Protein AF-A0A1W6L6B1-F1 (afdb_monomer_lite)

Foldseek 3Di:
DDPVVVVVVVVVVVVVVPDDDDDDDDDDDDDDDDDDDDDDDPDDDPDPPPDPPDVVVLVVLVVCCVVPNLAVSLVVVVVVVVSLVVLLQCLLVVPLSSVLSLLRNLPDPPPVSVVSSLLSLLSNCLPPVVSNLVNDDLVCLLSNLADHPPDDLVRRLVSLVVSLVVLVVDPVLCVDSSSVSSNVSSVVRNVVSVVVVPDDPPPPPDD

Organism: NCBI:txid946333

pLDDT: mean 80.83, std 20.91, range [35.62, 98.56]

Radius of gyration: 24.16 Å; chains: 1; bounding box: 69×53×71 Å

Structure (mmCIF, N/CA/C/O backbone):
data_AF-A0A1W6L6B1-F1
#
_entry.id   AF-A0A1W6L6B1-F1
#
loop_
_atom_site.group_PDB
_atom_site.id
_atom_site.type_symbol
_atom_site.label_atom_id
_atom_site.label_alt_id
_atom_site.label_comp_id
_atom_site.label_asym_id
_atom_site.label_entity_id
_atom_site.label_seq_id
_atom_site.pdbx_PDB_ins_code
_atom_site.Cartn_x
_atom_site.Cartn_y
_atom_site.Cartn_z
_atom_site.occupancy
_atom_site.B_iso_or_equiv
_atom_site.auth_seq_id
_atom_site.auth_comp_id
_atom_site.auth_asym_id
_atom_site.auth_atom_id
_atom_site.pdbx_PDB_model_num
ATOM 1 N N . MET A 1 1 ? 31.787 22.925 -2.638 1.00 52.03 1 MET A N 1
ATOM 2 C CA . MET A 1 1 ? 32.033 21.745 -1.779 1.00 52.03 1 MET A CA 1
ATOM 3 C C . MET A 1 1 ? 32.780 20.705 -2.592 1.00 52.03 1 MET A C 1
ATOM 5 O O . MET A 1 1 ? 32.289 20.298 -3.636 1.00 52.03 1 MET A O 1
ATOM 9 N N . THR A 1 2 ? 33.999 20.359 -2.189 1.00 65.00 2 THR A N 1
ATOM 10 C CA . THR A 1 2 ? 34.879 19.440 -2.926 1.00 65.00 2 THR A CA 1
ATOM 11 C C . THR A 1 2 ? 34.644 17.996 -2.470 1.00 65.00 2 THR A C 1
ATOM 13 O O . THR A 1 2 ? 34.281 17.765 -1.319 1.00 65.00 2 THR A O 1
ATOM 16 N N . ARG A 1 3 ? 34.856 17.008 -3.359 1.00 65.25 3 ARG A N 1
ATOM 17 C CA . ARG A 1 3 ? 34.664 15.565 -3.069 1.00 65.25 3 ARG A CA 1
ATOM 18 C C . ARG A 1 3 ? 35.351 15.103 -1.774 1.00 65.25 3 ARG A C 1
ATOM 20 O O . ARG A 1 3 ? 34.797 14.274 -1.064 1.00 65.25 3 ARG A O 1
ATOM 27 N N . LYS A 1 4 ? 36.493 15.703 -1.423 1.00 69.38 4 LYS A N 1
ATOM 28 C CA . LYS A 1 4 ? 37.232 15.406 -0.185 1.00 69.38 4 LYS A CA 1
ATOM 29 C C . LYS A 1 4 ? 36.457 15.741 1.096 1.00 69.38 4 LYS A C 1
ATOM 31 O O . LYS A 1 4 ? 36.623 15.056 2.096 1.00 69.38 4 LYS A O 1
ATOM 36 N N . SER A 1 5 ? 35.579 16.745 1.075 1.00 64.31 5 SER A N 1
ATOM 37 C CA . SER A 1 5 ? 34.775 17.116 2.249 1.00 64.31 5 SER A CA 1
ATOM 38 C C . SER A 1 5 ? 33.639 16.129 2.532 1.00 64.31 5 SER A C 1
ATOM 40 O O . SER A 1 5 ? 33.182 16.043 3.665 1.00 64.31 5 SER A O 1
ATOM 42 N N . VAL A 1 6 ? 33.188 15.375 1.523 1.00 71.25 6 VAL A N 1
ATOM 43 C CA . VAL A 1 6 ? 32.116 14.377 1.683 1.00 71.25 6 VAL A CA 1
ATOM 44 C C . VAL A 1 6 ? 32.660 13.072 2.271 1.00 71.25 6 VAL A C 1
ATOM 46 O O . VAL A 1 6 ? 31.977 12.433 3.066 1.00 71.25 6 VAL A O 1
ATOM 49 N N . GLU A 1 7 ? 33.899 12.697 1.942 1.00 74.19 7 GLU A N 1
ATOM 50 C CA . GLU A 1 7 ? 34.539 11.503 2.515 1.00 74.19 7 GLU A CA 1
ATOM 51 C C . GLU A 1 7 ? 34.922 11.703 3.988 1.00 74.19 7 GLU A C 1
ATOM 53 O O . GLU A 1 7 ? 34.643 10.822 4.797 1.00 74.19 7 GLU A O 1
ATOM 58 N N . ALA A 1 8 ? 35.407 12.891 4.371 1.00 69.88 8 ALA A N 1
ATOM 59 C CA . ALA A 1 8 ? 35.705 13.205 5.773 1.00 69.88 8 ALA A CA 1
ATOM 60 C C . ALA A 1 8 ? 34.455 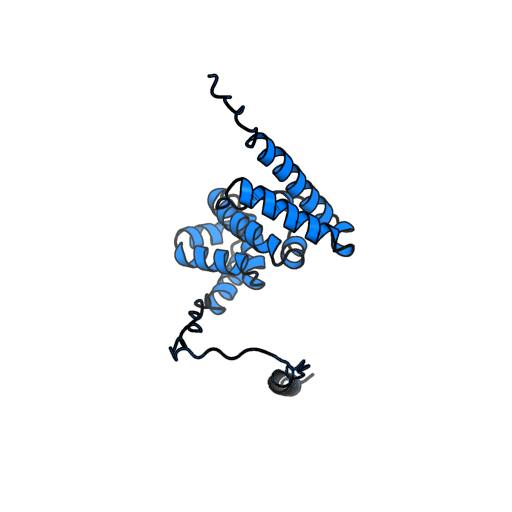13.145 6.678 1.00 69.88 8 ALA A C 1
ATOM 62 O O . ALA A 1 8 ? 34.491 12.566 7.760 1.00 69.88 8 ALA A O 1
ATOM 63 N N . LEU A 1 9 ? 33.309 13.651 6.202 1.00 63.50 9 LEU A N 1
ATOM 64 C CA . LEU A 1 9 ? 32.032 13.581 6.929 1.00 63.50 9 LEU A CA 1
ATOM 65 C C . LEU A 1 9 ? 31.485 12.148 7.057 1.00 63.50 9 LEU A C 1
ATOM 67 O O . LEU A 1 9 ? 30.776 11.835 8.014 1.00 63.50 9 LEU A O 1
ATOM 71 N N . ARG A 1 10 ? 31.819 11.262 6.111 1.00 67.06 10 ARG A N 1
ATOM 72 C CA . ARG A 1 10 ? 31.402 9.853 6.135 1.00 67.06 10 ARG A CA 1
ATOM 73 C C . ARG A 1 10 ? 32.228 9.013 7.114 1.00 67.06 10 ARG A C 1
ATOM 75 O O . ARG A 1 10 ? 31.713 8.020 7.627 1.00 67.06 10 ARG A O 1
ATOM 82 N N . GLU A 1 11 ? 33.471 9.405 7.381 1.00 66.88 11 GLU A N 1
ATOM 83 C CA . GLU A 1 11 ? 34.344 8.760 8.370 1.00 66.88 11 GLU A CA 1
ATOM 84 C C . GLU A 1 11 ? 33.965 9.174 9.808 1.00 66.88 11 GLU A C 1
ATOM 86 O O . GLU A 1 11 ? 33.858 8.318 10.687 1.00 66.88 11 GLU A O 1
ATOM 91 N N . GLU A 1 12 ? 33.633 10.454 10.025 1.00 61.09 12 GLU A N 1
ATOM 92 C CA . GLU A 1 12 ? 33.204 11.001 11.326 1.00 61.09 12 GLU A CA 1
ATOM 93 C C . GLU A 1 12 ? 31.920 10.318 11.853 1.00 61.09 12 GLU A C 1
ATOM 95 O O . GLU A 1 12 ? 31.829 9.923 13.018 1.00 61.09 12 GLU A O 1
ATOM 100 N N . LEU A 1 13 ? 30.942 10.076 10.969 1.00 58.41 13 LEU A N 1
ATOM 101 C CA . LEU A 1 13 ? 29.687 9.390 11.311 1.00 58.41 13 LEU A CA 1
ATOM 102 C C . LEU A 1 13 ? 29.882 7.907 11.666 1.00 58.41 13 LEU A C 1
ATOM 104 O O . LEU A 1 13 ? 29.049 7.324 12.362 1.00 58.41 13 LEU A O 1
ATOM 108 N N . ARG A 1 14 ? 30.985 7.283 11.233 1.00 56.12 14 ARG A N 1
ATOM 109 C CA . ARG A 1 14 ? 31.272 5.868 11.510 1.00 56.12 14 ARG A CA 1
ATOM 110 C C . ARG A 1 14 ? 31.842 5.655 12.922 1.00 56.12 14 ARG A C 1
ATOM 112 O O . ARG A 1 14 ? 31.712 4.559 13.463 1.00 56.12 14 ARG A O 1
ATOM 119 N N . HIS A 1 15 ? 32.401 6.697 13.546 1.00 50.28 15 HIS A N 1
ATOM 120 C CA . HIS A 1 15 ? 32.929 6.640 14.914 1.00 50.28 15 HIS A CA 1
ATOM 121 C C . HIS A 1 15 ? 31.919 7.045 16.001 1.00 50.28 15 HIS A C 1
ATOM 123 O O . HIS A 1 15 ? 32.026 6.554 17.125 1.00 50.28 15 HIS A O 1
ATOM 129 N N . GLN A 1 16 ? 30.893 7.845 15.688 1.00 54.12 16 GLN A N 1
ATOM 130 C CA . GLN A 1 16 ? 29.882 8.256 16.680 1.00 54.12 16 GLN A CA 1
ATOM 131 C C . GLN A 1 16 ? 28.845 7.166 17.020 1.00 54.12 16 GLN A C 1
ATOM 133 O O . GLN A 1 16 ? 28.200 7.235 18.062 1.00 54.12 16 GLN A O 1
ATOM 138 N N . GLY A 1 17 ? 28.724 6.108 16.212 1.00 41.94 17 GLY A N 1
ATOM 139 C CA . GLY A 1 17 ? 27.767 5.014 16.443 1.00 41.94 17 GLY A CA 1
ATOM 140 C C . GLY A 1 17 ? 28.134 4.005 17.545 1.00 41.94 17 GLY A C 1
ATOM 141 O O . GLY A 1 17 ? 27.419 3.021 17.705 1.00 41.94 17 GLY A O 1
ATOM 142 N N . LYS A 1 18 ? 29.242 4.190 18.282 1.00 48.53 18 LYS A N 1
ATOM 143 C CA . LYS A 1 18 ? 29.752 3.198 19.257 1.00 48.53 18 LYS A CA 1
ATOM 144 C C . LYS A 1 18 ? 29.694 3.605 20.733 1.00 48.53 18 LYS A C 1
ATOM 146 O O . LYS A 1 18 ? 30.146 2.833 21.573 1.00 48.53 18 LYS A O 1
ATOM 151 N N . ALA A 1 19 ? 29.124 4.758 21.078 1.00 48.38 19 ALA A N 1
ATOM 152 C CA . ALA A 1 19 ? 29.104 5.241 22.461 1.00 48.38 19 ALA A CA 1
ATOM 153 C C . ALA A 1 19 ? 27.707 5.695 22.910 1.00 48.38 19 ALA A C 1
ATOM 155 O O . ALA A 1 19 ? 27.482 6.872 23.157 1.00 48.38 19 ALA A O 1
ATOM 156 N N . ALA A 1 20 ? 26.762 4.764 23.038 1.00 46.44 20 ALA A N 1
ATOM 157 C CA . ALA A 1 20 ? 25.564 4.977 23.849 1.00 46.44 20 ALA A CA 1
ATOM 158 C C . ALA A 1 20 ? 24.933 3.627 24.196 1.00 46.44 20 ALA A C 1
ATOM 160 O O . ALA A 1 20 ? 24.329 3.007 23.329 1.00 46.44 20 ALA A O 1
ATOM 161 N N . CYS A 1 21 ? 25.146 3.169 25.435 1.00 40.38 21 CYS A N 1
ATOM 162 C CA . CYS A 1 21 ? 24.198 2.421 26.277 1.00 40.38 21 CYS A CA 1
ATOM 163 C C . CYS A 1 21 ? 24.958 1.738 27.423 1.00 40.38 21 CYS A C 1
ATOM 165 O O . CYS A 1 21 ? 25.266 0.552 27.369 1.00 40.38 21 CYS A O 1
ATOM 167 N N . SER A 1 22 ? 25.240 2.488 28.486 1.00 46.88 22 SER A N 1
ATOM 168 C CA . SER A 1 22 ? 25.523 1.905 29.800 1.00 46.88 22 SER A CA 1
ATOM 169 C C . SER A 1 22 ? 25.272 2.947 30.886 1.00 46.88 22 SER A C 1
ATOM 171 O O . SER A 1 22 ? 26.170 3.703 31.236 1.00 46.88 22 SER A O 1
ATOM 173 N N . HIS A 1 23 ? 24.049 2.997 31.409 1.00 40.41 23 HIS A N 1
ATOM 174 C CA . HIS A 1 23 ? 23.795 3.449 32.776 1.00 40.41 23 HIS A CA 1
ATOM 175 C C . HIS A 1 23 ? 22.728 2.534 33.369 1.00 40.41 23 HIS A C 1
ATOM 177 O O . HIS A 1 23 ? 21.561 2.578 32.987 1.00 40.41 23 HIS A O 1
ATOM 183 N N . GLY A 1 24 ? 23.187 1.652 34.254 1.00 37.62 24 GLY A N 1
ATOM 184 C CA . GLY A 1 24 ? 22.337 0.868 35.131 1.00 37.62 24 GLY A CA 1
ATOM 185 C C . GLY A 1 24 ? 21.866 1.703 36.317 1.00 37.62 24 GL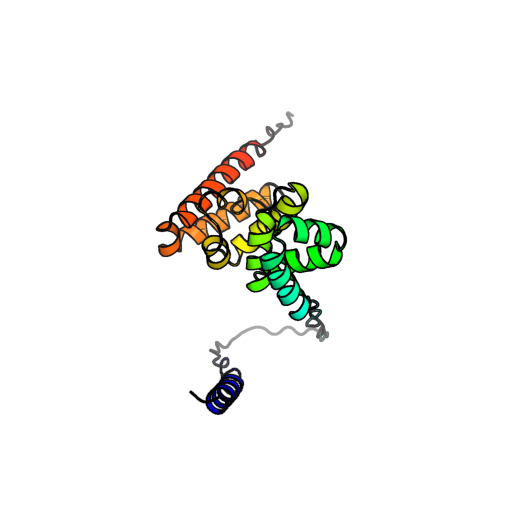Y A C 1
ATOM 186 O O . GLY A 1 24 ? 22.579 2.583 36.795 1.00 37.62 24 GLY A O 1
ATOM 187 N N . ALA A 1 25 ? 20.682 1.369 36.815 1.00 37.72 25 ALA A N 1
ATOM 188 C CA . ALA A 1 25 ? 20.299 1.629 38.191 1.00 37.72 25 ALA A CA 1
ATOM 189 C C . ALA A 1 25 ? 20.028 0.272 38.844 1.00 37.72 25 ALA A C 1
ATOM 191 O O . ALA A 1 25 ? 19.135 -0.468 38.433 1.00 37.72 25 ALA A O 1
ATOM 192 N N . ALA A 1 26 ? 20.880 -0.053 39.810 1.00 44.72 26 ALA A N 1
ATOM 193 C CA . ALA A 1 26 ? 20.775 -1.202 40.687 1.00 44.72 26 ALA A CA 1
ATOM 194 C C . ALA A 1 26 ? 19.712 -0.941 41.764 1.00 44.72 26 ALA A C 1
ATOM 196 O O . ALA A 1 26 ? 19.684 0.139 42.352 1.00 44.72 26 ALA A O 1
ATOM 197 N N . ILE A 1 27 ? 18.888 -1.947 42.052 1.00 49.44 27 ILE A N 1
ATOM 198 C CA . ILE A 1 27 ? 18.179 -2.071 43.328 1.00 49.44 27 ILE A CA 1
ATOM 199 C C . ILE A 1 27 ? 18.461 -3.484 43.833 1.00 49.44 27 ILE A C 1
ATOM 201 O O . ILE A 1 27 ? 18.130 -4.465 43.168 1.00 49.44 27 ILE A O 1
ATOM 205 N N . SER A 1 28 ? 19.131 -3.550 44.976 1.00 47.62 28 SER A N 1
ATOM 206 C CA . SER A 1 28 ? 19.558 -4.760 45.675 1.00 47.62 28 SER A CA 1
ATOM 207 C C . SER A 1 28 ? 18.491 -5.207 46.688 1.00 47.62 28 SER A C 1
ATOM 209 O O . SER A 1 28 ? 18.068 -4.367 47.477 1.00 47.62 28 SER A O 1
ATOM 211 N N . ASP A 1 29 ? 18.105 -6.496 46.620 1.00 40.19 29 ASP A N 1
ATOM 212 C CA . ASP A 1 29 ? 17.981 -7.557 47.663 1.00 40.19 29 ASP A CA 1
ATOM 213 C C . ASP A 1 29 ? 17.307 -7.264 49.037 1.00 40.19 29 ASP A C 1
ATOM 215 O O . ASP A 1 29 ? 17.232 -6.101 49.422 1.00 40.19 29 ASP A O 1
ATOM 219 N N . PRO A 1 30 ? 16.871 -8.261 49.869 1.00 61.56 30 PRO A N 1
ATOM 220 C CA . PRO A 1 30 ? 17.204 -9.704 49.880 1.00 61.56 30 PRO A CA 1
ATOM 221 C C . PRO A 1 30 ? 16.047 -10.680 50.261 1.00 61.56 30 PRO A C 1
ATOM 223 O O . PRO A 1 30 ? 14.957 -10.264 50.634 1.00 61.56 30 PRO A O 1
ATOM 226 N N . PHE A 1 31 ? 16.330 -11.993 50.201 1.00 43.44 31 PHE A N 1
ATOM 227 C CA . PHE A 1 31 ? 15.935 -13.093 51.121 1.00 43.44 31 PHE A CA 1
ATOM 228 C C . PHE A 1 31 ? 15.523 -14.393 50.401 1.00 43.44 31 PHE A C 1
ATOM 230 O O . PHE A 1 31 ? 14.436 -14.494 49.842 1.00 43.44 31 PHE A O 1
ATOM 237 N N . GLY A 1 32 ? 16.361 -15.432 50.545 1.00 35.62 32 GLY A N 1
ATOM 238 C CA . GLY A 1 32 ? 15.945 -16.840 50.455 1.00 35.62 32 GLY A CA 1
ATOM 239 C C . GLY A 1 32 ? 16.844 -17.742 49.597 1.00 35.62 32 GLY A C 1
ATOM 240 O O . GLY A 1 32 ? 16.794 -17.633 48.375 1.00 35.62 32 GLY A O 1
ATOM 241 N N . PRO A 1 33 ? 17.627 -18.667 50.192 1.00 54.84 33 PRO A N 1
ATOM 242 C CA . PRO A 1 33 ? 18.465 -19.604 49.454 1.00 54.84 33 PRO A CA 1
ATOM 243 C C . PRO A 1 33 ? 17.764 -20.958 49.305 1.00 54.84 33 PRO A C 1
ATOM 245 O O . PRO A 1 33 ? 17.462 -21.597 50.307 1.00 54.84 33 PRO A O 1
ATOM 248 N N . LEU A 1 34 ? 17.593 -21.456 48.080 1.00 44.78 34 LEU A N 1
ATOM 249 C CA . LEU A 1 34 ? 17.549 -22.899 47.840 1.00 44.78 34 LEU A CA 1
ATOM 250 C C . LEU A 1 34 ? 18.300 -23.243 46.552 1.00 44.78 34 LEU A C 1
ATOM 252 O O . LEU A 1 34 ? 17.954 -22.829 45.450 1.00 44.78 34 LEU A O 1
ATOM 256 N N . ALA A 1 35 ? 19.376 -23.987 46.784 1.00 47.69 35 ALA A N 1
ATOM 257 C CA . ALA A 1 35 ? 20.188 -24.755 45.863 1.00 47.69 35 ALA A CA 1
ATOM 258 C C . ALA A 1 35 ? 19.417 -25.385 44.693 1.00 47.69 35 ALA A C 1
ATOM 260 O O . ALA A 1 35 ? 18.352 -25.967 44.885 1.00 47.69 35 ALA A O 1
ATOM 261 N N . GLY A 1 36 ? 20.043 -25.404 43.514 1.00 41.44 36 GLY A N 1
ATOM 262 C CA . GLY A 1 36 ? 19.646 -26.344 42.472 1.00 41.44 36 GLY A CA 1
ATOM 263 C C . GLY A 1 36 ? 20.077 -25.969 41.061 1.00 41.44 36 GLY A C 1
ATOM 264 O O . GLY A 1 36 ? 19.325 -25.332 40.342 1.00 41.44 36 GLY A O 1
ATOM 265 N N . SER A 1 37 ? 21.236 -26.493 40.659 1.00 44.16 37 SER A N 1
ATOM 266 C CA . SER A 1 37 ? 21.524 -26.960 39.293 1.00 44.16 37 SER A CA 1
ATOM 267 C C . SER A 1 37 ? 21.805 -25.944 38.172 1.00 44.16 37 SER A C 1
ATOM 269 O O . SER A 1 37 ? 20.927 -25.349 37.557 1.00 44.16 37 SER A O 1
ATOM 271 N N . LEU A 1 38 ? 23.096 -25.905 37.827 1.00 48.59 38 LEU A N 1
ATOM 272 C CA . LEU A 1 38 ? 23.658 -25.678 36.493 1.00 48.59 38 LEU A CA 1
ATOM 273 C C . LEU A 1 38 ? 22.836 -26.342 35.371 1.00 48.59 38 LEU A C 1
ATOM 275 O O . LEU A 1 38 ? 22.655 -27.557 35.398 1.00 48.59 38 LEU A O 1
ATOM 279 N N . ALA A 1 39 ? 22.491 -25.585 34.326 1.00 46.66 39 ALA A N 1
ATOM 280 C CA . ALA A 1 39 ? 22.452 -26.092 32.952 1.00 46.66 39 ALA A CA 1
ATOM 281 C C . ALA A 1 39 ? 22.504 -24.941 31.934 1.00 46.66 39 ALA A C 1
ATOM 283 O O . ALA A 1 39 ? 21.700 -24.013 31.959 1.00 46.66 39 ALA A O 1
ATOM 284 N N . LEU A 1 40 ? 23.485 -25.041 31.038 1.00 49.09 40 LEU A N 1
ATOM 285 C CA . LEU A 1 40 ? 23.660 -24.265 29.817 1.00 49.09 40 LEU A CA 1
ATOM 286 C C . LEU A 1 40 ? 22.360 -24.140 29.009 1.00 49.09 40 LEU A C 1
ATOM 288 O O . LEU A 1 40 ? 21.730 -25.148 28.717 1.00 49.09 40 LEU A O 1
ATOM 292 N N . CYS A 1 41 ? 22.089 -22.936 28.502 1.00 40.38 41 CYS A N 1
ATOM 293 C CA . CYS A 1 41 ? 21.442 -22.719 27.203 1.00 40.38 41 CYS A CA 1
ATOM 294 C C . CYS A 1 41 ? 21.915 -21.377 26.622 1.00 40.38 41 CYS A C 1
ATOM 296 O O . CYS A 1 41 ? 21.162 -20.423 26.448 1.00 40.38 41 CYS A O 1
ATOM 298 N N . ALA A 1 42 ? 23.216 -21.303 26.342 1.00 50.06 42 ALA A N 1
ATOM 299 C CA . ALA A 1 42 ? 23.781 -20.318 25.432 1.00 50.06 42 ALA A CA 1
ATOM 300 C C . ALA A 1 42 ? 23.639 -20.855 24.001 1.00 50.06 42 ALA A C 1
ATOM 302 O O . ALA A 1 42 ? 24.517 -21.571 23.538 1.00 50.06 42 ALA A O 1
ATOM 303 N N . ALA A 1 43 ? 22.526 -20.562 23.325 1.00 51.00 43 ALA A N 1
ATOM 304 C CA . ALA A 1 43 ? 22.395 -20.700 21.870 1.00 51.00 43 ALA A CA 1
ATOM 305 C C . ALA A 1 43 ? 21.042 -20.147 21.403 1.00 51.00 43 ALA A C 1
ATOM 307 O O . ALA A 1 43 ? 20.111 -20.920 21.220 1.00 51.00 43 ALA A O 1
ATOM 308 N N . LEU A 1 44 ? 20.908 -18.829 21.205 1.00 48.38 44 LEU A N 1
ATOM 309 C CA . LEU A 1 44 ? 19.842 -18.296 20.340 1.00 48.38 44 LEU A CA 1
ATOM 310 C C . LEU A 1 44 ? 20.107 -16.848 19.880 1.00 48.38 44 LEU A C 1
ATOM 312 O O . LEU A 1 44 ? 19.314 -15.951 20.122 1.00 48.38 44 LEU A O 1
ATOM 316 N N . TRP A 1 45 ? 21.238 -16.612 19.210 1.00 41.84 45 TRP A N 1
ATOM 317 C CA . TRP A 1 45 ? 21.454 -15.397 18.401 1.00 41.84 45 TRP A CA 1
ATOM 318 C C . TRP A 1 45 ? 22.106 -15.732 17.051 1.00 41.84 45 TRP A C 1
ATOM 320 O O . TRP A 1 45 ? 22.950 -15.001 16.548 1.00 41.84 45 TRP A O 1
ATOM 330 N N . MET A 1 46 ? 21.706 -16.849 16.437 1.00 45.00 46 MET A N 1
ATOM 331 C CA . MET A 1 46 ? 21.851 -17.013 14.988 1.00 45.00 46 MET A CA 1
ATOM 332 C C . MET A 1 46 ? 20.551 -16.551 14.336 1.00 45.00 46 MET A C 1
ATOM 334 O O . MET A 1 46 ? 19.727 -17.367 13.929 1.00 45.00 46 MET A O 1
ATOM 338 N N . LEU A 1 47 ? 20.340 -15.232 14.283 1.00 45.47 47 LEU A N 1
ATOM 339 C CA . LEU A 1 47 ? 19.412 -14.709 13.288 1.00 45.47 47 LEU A CA 1
ATOM 340 C C . LEU A 1 47 ? 20.067 -14.937 11.919 1.00 45.47 47 LEU A C 1
ATOM 342 O O . LEU A 1 47 ? 21.211 -14.512 11.730 1.00 45.47 47 LEU A O 1
ATOM 346 N N . PRO A 1 48 ? 19.393 -15.605 10.970 1.00 43.69 48 PRO A N 1
ATOM 347 C CA . PRO A 1 48 ? 19.870 -15.622 9.603 1.00 43.69 48 PRO A CA 1
ATOM 348 C C . PRO A 1 48 ? 19.912 -14.171 9.131 1.00 43.69 48 PRO A C 1
ATOM 350 O O . PRO A 1 48 ? 18.929 -13.442 9.264 1.00 43.69 48 PRO A O 1
ATOM 353 N N . ALA A 1 49 ? 21.060 -13.753 8.600 1.00 47.22 49 ALA A N 1
ATOM 354 C CA . ALA A 1 49 ? 21.129 -12.587 7.740 1.00 47.22 49 ALA A CA 1
ATOM 355 C C . ALA A 1 49 ? 20.106 -12.817 6.624 1.00 47.22 49 ALA A C 1
ATOM 357 O O . ALA A 1 49 ? 20.327 -13.618 5.715 1.00 47.22 49 ALA A O 1
ATOM 358 N N . THR A 1 50 ? 18.942 -12.188 6.756 1.00 50.91 50 THR A N 1
ATOM 359 C CA . THR A 1 50 ? 17.937 -12.115 5.706 1.00 50.91 50 THR A CA 1
ATOM 360 C C . THR A 1 50 ? 18.648 -11.582 4.480 1.00 50.91 50 THR A C 1
ATOM 362 O O . THR A 1 50 ? 19.227 -10.495 4.527 1.00 50.91 50 THR A O 1
ATOM 365 N N . GLY A 1 51 ? 18.690 -12.407 3.432 1.00 48.22 51 GLY A N 1
ATOM 366 C CA . GLY A 1 51 ? 19.377 -12.094 2.193 1.00 48.22 51 GLY A CA 1
ATOM 367 C C . GLY A 1 51 ? 18.940 -10.718 1.728 1.00 48.22 51 GLY A C 1
ATOM 368 O O . GLY A 1 51 ? 17.771 -10.516 1.407 1.00 48.22 51 GLY A O 1
ATOM 369 N N . ALA A 1 52 ? 19.878 -9.773 1.743 1.00 47.41 52 ALA A N 1
ATOM 370 C CA . ALA A 1 52 ? 19.698 -8.501 1.085 1.00 47.41 52 ALA A CA 1
ATOM 371 C C . ALA A 1 52 ? 19.369 -8.831 -0.371 1.00 47.41 52 ALA A C 1
ATOM 373 O O . ALA A 1 52 ? 20.243 -9.290 -1.109 1.00 47.41 52 ALA A O 1
ATOM 374 N N . ALA A 1 53 ? 18.106 -8.650 -0.768 1.00 51.53 53 ALA A N 1
ATOM 375 C CA . ALA A 1 53 ? 17.787 -8.441 -2.169 1.00 51.53 53 ALA A CA 1
ATOM 376 C C . ALA A 1 53 ? 18.767 -7.362 -2.626 1.00 51.53 53 ALA A C 1
ATOM 378 O O . ALA A 1 53 ? 18.833 -6.293 -2.011 1.00 51.53 53 ALA A O 1
ATOM 379 N N . SER A 1 54 ? 19.671 -7.723 -3.534 1.00 58.12 54 SER A N 1
ATOM 380 C CA . SER A 1 54 ? 20.885 -6.944 -3.708 1.00 58.12 54 SER A CA 1
ATOM 381 C C . SER A 1 54 ? 20.473 -5.535 -4.136 1.00 58.12 54 SER A C 1
ATOM 383 O O . SER A 1 54 ? 19.642 -5.375 -5.027 1.00 58.12 54 SER A O 1
ATOM 385 N N . GLY A 1 55 ? 20.969 -4.492 -3.461 1.00 62.44 55 GLY A N 1
ATOM 386 C CA . GLY A 1 55 ? 20.535 -3.114 -3.745 1.00 62.44 55 GLY A CA 1
ATOM 387 C C . GLY A 1 55 ? 20.703 -2.726 -5.223 1.00 62.44 55 GLY A C 1
ATOM 388 O O . GLY A 1 55 ? 19.947 -1.908 -5.739 1.00 62.44 55 GLY A O 1
ATOM 389 N N . A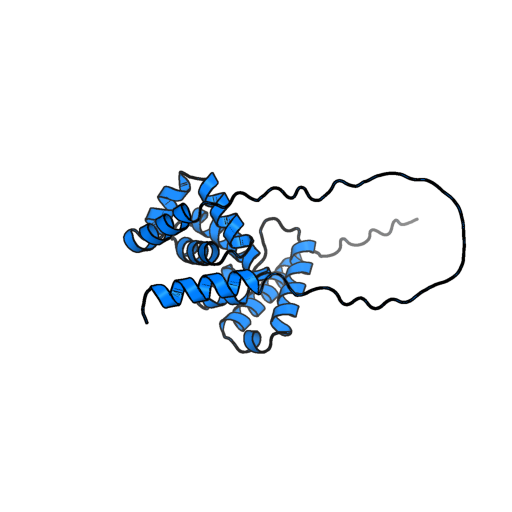LA A 1 56 ? 21.625 -3.393 -5.926 1.00 62.38 56 ALA A N 1
ATOM 390 C CA . ALA A 1 56 ? 21.822 -3.274 -7.366 1.00 62.38 56 ALA A CA 1
ATOM 391 C C . ALA A 1 56 ? 20.588 -3.694 -8.192 1.00 62.38 56 ALA A C 1
ATOM 393 O O . ALA A 1 56 ? 20.295 -3.057 -9.205 1.00 62.38 56 ALA A O 1
ATOM 394 N N . ASP A 1 57 ? 19.842 -4.709 -7.750 1.00 83.88 57 ASP A N 1
ATOM 395 C CA . ASP A 1 57 ? 18.643 -5.186 -8.445 1.00 83.88 57 ASP A CA 1
ATOM 396 C C . ASP A 1 57 ? 17.477 -4.194 -8.295 1.00 83.88 57 ASP A C 1
ATOM 398 O O . ASP A 1 57 ? 16.720 -3.964 -9.241 1.00 83.88 57 ASP A O 1
ATOM 402 N N . MET A 1 58 ? 17.357 -3.543 -7.131 1.00 89.19 58 MET A N 1
ATOM 403 C CA . MET A 1 58 ? 16.329 -2.520 -6.885 1.00 89.19 58 MET A CA 1
ATOM 404 C C . MET A 1 58 ? 16.579 -1.246 -7.699 1.00 89.19 58 MET A C 1
ATOM 406 O O . MET A 1 58 ? 15.637 -0.663 -8.240 1.00 89.19 58 MET A O 1
ATOM 410 N N . ASP A 1 59 ? 17.841 -0.835 -7.843 1.00 91.06 59 ASP A N 1
ATOM 411 C CA . ASP A 1 59 ? 18.217 0.321 -8.663 1.00 91.06 59 ASP A CA 1
ATOM 412 C C . ASP A 1 59 ? 17.959 0.081 -10.159 1.00 91.06 59 ASP A C 1
ATOM 414 O O . ASP A 1 59 ? 17.515 0.992 -10.870 1.00 91.06 59 ASP A O 1
ATOM 418 N N . ASP A 1 60 ? 18.215 -1.136 -10.655 1.00 92.88 60 ASP A N 1
ATOM 419 C CA . ASP A 1 60 ? 17.874 -1.508 -12.032 1.00 92.88 60 ASP A CA 1
ATOM 420 C C . ASP A 1 60 ? 16.356 -1.514 -12.240 1.00 92.88 60 ASP A C 1
ATOM 422 O O . ASP A 1 60 ? 15.865 -0.930 -13.209 1.00 92.88 60 ASP A O 1
ATOM 426 N N . LEU A 1 61 ? 15.595 -2.061 -11.286 1.00 93.06 61 LEU A N 1
ATOM 427 C CA . LEU A 1 61 ? 14.134 -2.051 -11.332 1.00 93.06 61 LEU A CA 1
ATOM 428 C C . LEU A 1 61 ? 13.572 -0.624 -11.342 1.00 93.06 61 LEU A C 1
ATOM 430 O O . LEU A 1 61 ? 12.719 -0.302 -12.167 1.00 93.06 61 LEU A O 1
ATOM 434 N N . ALA A 1 62 ? 14.088 0.261 -10.485 1.00 94.44 62 ALA A N 1
ATOM 435 C CA . ALA A 1 62 ? 13.704 1.672 -10.445 1.00 94.44 62 ALA A CA 1
ATOM 436 C C . ALA A 1 62 ? 14.030 2.406 -11.754 1.00 94.44 62 ALA A C 1
ATOM 438 O O . ALA A 1 62 ? 13.335 3.347 -12.154 1.00 94.44 62 ALA A O 1
ATOM 439 N N . ARG A 1 63 ? 15.110 2.010 -12.434 1.00 96.19 63 ARG A N 1
ATOM 440 C CA . ARG A 1 63 ? 15.469 2.539 -13.753 1.00 96.19 63 ARG A CA 1
ATOM 441 C C . ARG A 1 63 ? 14.478 2.073 -14.815 1.00 96.19 63 ARG A C 1
ATOM 443 O O . ARG A 1 63 ? 13.907 2.926 -15.490 1.00 96.19 63 ARG A O 1
ATOM 450 N N . ARG A 1 64 ? 14.216 0.767 -14.906 1.00 94.38 64 ARG A N 1
ATOM 451 C CA . ARG A 1 64 ? 13.255 0.193 -15.862 1.00 94.38 64 ARG A CA 1
ATOM 452 C C . ARG A 1 64 ? 11.852 0.724 -15.646 1.00 94.38 64 ARG A C 1
ATOM 454 O O . ARG A 1 64 ? 11.192 1.107 -16.594 1.00 94.38 64 ARG A O 1
ATOM 461 N N . LEU A 1 65 ? 11.419 0.858 -14.398 1.00 95.81 65 LEU A N 1
ATOM 462 C CA . LEU A 1 65 ? 10.113 1.416 -14.066 1.00 95.81 65 LEU A CA 1
ATOM 463 C C . LEU A 1 65 ? 9.927 2.836 -14.623 1.00 95.81 65 LEU A C 1
ATOM 465 O O . LEU A 1 65 ? 8.840 3.178 -15.081 1.00 95.81 65 LEU A O 1
ATOM 469 N N . ARG A 1 66 ? 10.986 3.657 -14.614 1.00 95.88 66 ARG A N 1
ATOM 470 C CA . ARG A 1 66 ? 10.966 5.007 -15.201 1.00 95.88 66 ARG A CA 1
ATOM 471 C C . ARG A 1 66 ? 11.010 5.001 -16.730 1.00 95.88 66 ARG A C 1
ATOM 473 O O . ARG A 1 66 ? 10.506 5.941 -17.332 1.00 95.88 66 ARG A O 1
ATOM 480 N N . GLN A 1 67 ? 11.639 3.996 -17.334 1.00 96.94 67 GLN A N 1
ATOM 481 C CA . GLN A 1 67 ? 11.818 3.891 -18.786 1.00 96.94 67 GLN A CA 1
ATOM 482 C C . GLN A 1 67 ? 10.617 3.228 -19.469 1.00 96.94 67 GLN A C 1
ATOM 484 O O . GLN A 1 67 ? 10.089 3.759 -20.441 1.00 96.94 67 GLN A O 1
ATOM 489 N N . ASP A 1 68 ? 10.162 2.109 -18.914 1.00 96.50 68 ASP A N 1
ATOM 490 C CA . ASP A 1 68 ? 9.214 1.183 -19.531 1.00 96.50 68 ASP A CA 1
ATOM 491 C C . ASP A 1 68 ? 7.823 1.229 -18.873 1.00 96.50 68 ASP A C 1
ATOM 493 O O . ASP A 1 68 ? 6.836 0.757 -19.438 1.00 96.50 68 ASP A O 1
ATOM 497 N N . GLY A 1 69 ? 7.725 1.807 -17.672 1.00 95.81 69 GLY A N 1
ATOM 498 C CA . GLY A 1 69 ? 6.488 1.893 -16.899 1.00 95.81 69 GLY A CA 1
ATOM 499 C C . GLY A 1 69 ? 6.158 0.635 -16.086 1.00 95.81 69 GLY A C 1
ATOM 500 O O . GLY A 1 69 ? 6.763 -0.427 -16.227 1.00 95.81 69 GLY A O 1
ATOM 501 N N . ALA A 1 70 ? 5.167 0.760 -15.196 1.00 95.50 70 ALA A N 1
ATOM 502 C CA . ALA A 1 70 ? 4.803 -0.296 -14.245 1.00 95.50 70 ALA A CA 1
ATOM 503 C C . ALA A 1 70 ? 4.264 -1.569 -14.915 1.00 95.50 70 ALA A C 1
ATOM 505 O O . ALA A 1 70 ? 4.505 -2.663 -14.417 1.00 95.50 70 ALA A O 1
ATOM 506 N N . GLU A 1 71 ? 3.556 -1.446 -16.040 1.00 95.75 71 GLU A N 1
ATOM 507 C CA . GLU A 1 71 ? 2.978 -2.592 -16.758 1.00 95.75 71 GLU A CA 1
ATOM 508 C C . GLU A 1 71 ? 4.067 -3.532 -17.281 1.00 95.75 71 GLU A C 1
ATOM 510 O O . GLU A 1 71 ? 4.086 -4.719 -16.962 1.00 95.75 71 GLU A O 1
ATOM 515 N N . GLN A 1 72 ? 5.021 -2.981 -18.035 1.00 95.12 72 GLN A N 1
ATOM 516 C CA . GLN A 1 72 ? 6.097 -3.755 -18.646 1.00 95.12 72 GLN A CA 1
ATOM 517 C C . GLN A 1 72 ? 6.984 -4.407 -17.583 1.00 95.12 72 GLN A C 1
ATOM 519 O O . GLN A 1 72 ? 7.366 -5.571 -17.714 1.00 95.12 72 GLN A O 1
ATOM 524 N N . VAL A 1 73 ? 7.278 -3.675 -16.507 1.00 95.75 73 VAL A N 1
ATOM 525 C CA . VAL A 1 73 ? 8.061 -4.210 -15.394 1.00 95.75 73 VAL A CA 1
ATOM 526 C C . VAL A 1 73 ? 7.307 -5.333 -14.681 1.00 95.75 73 VAL A C 1
ATOM 528 O O . VAL A 1 73 ? 7.897 -6.381 -14.435 1.00 95.75 73 VAL A O 1
ATOM 531 N N . ASN A 1 74 ? 6.006 -5.190 -14.418 1.00 94.38 74 ASN A N 1
ATOM 532 C CA . ASN A 1 74 ? 5.214 -6.254 -13.795 1.00 94.38 74 ASN A CA 1
ATOM 533 C C . ASN A 1 74 ? 5.142 -7.525 -14.651 1.00 94.38 74 ASN A C 1
ATOM 535 O O . ASN A 1 74 ? 5.238 -8.625 -14.108 1.00 94.38 74 ASN A O 1
ATOM 539 N N . LEU A 1 75 ? 5.048 -7.399 -15.978 1.00 93.88 75 LEU A N 1
ATOM 540 C CA . LEU A 1 75 ? 5.114 -8.555 -16.881 1.00 93.88 75 LEU A CA 1
ATOM 541 C C . LEU A 1 75 ? 6.451 -9.303 -16.748 1.00 93.88 75 LEU A C 1
ATOM 543 O O . LEU A 1 75 ? 6.470 -10.532 -16.686 1.00 93.88 75 LEU A O 1
ATOM 547 N N . GLN A 1 76 ? 7.568 -8.574 -16.645 1.00 92.50 76 GLN A N 1
ATOM 548 C CA . GLN A 1 76 ? 8.895 -9.168 -16.434 1.00 92.50 76 GLN A CA 1
ATOM 549 C C . GLN A 1 76 ? 9.042 -9.794 -15.040 1.00 92.50 76 GLN A C 1
ATOM 551 O O . GLN A 1 76 ? 9.629 -10.868 -14.903 1.00 92.50 76 GLN A O 1
ATOM 556 N N . LEU A 1 77 ? 8.503 -9.140 -14.008 1.00 92.12 77 LEU A N 1
ATOM 557 C CA . LEU A 1 77 ? 8.501 -9.637 -12.630 1.00 92.12 77 LEU A CA 1
ATOM 558 C C . LEU A 1 77 ? 7.639 -10.890 -12.469 1.00 92.12 77 LEU A C 1
ATOM 560 O O . LEU A 1 77 ? 7.986 -11.770 -11.684 1.00 92.12 77 LEU A O 1
ATOM 564 N N . GLY A 1 78 ? 6.565 -11.019 -13.251 1.00 89.44 78 GLY A N 1
ATOM 565 C CA . GLY A 1 78 ? 5.720 -12.213 -13.273 1.00 89.44 78 GLY A CA 1
ATOM 566 C C . GLY A 1 78 ? 6.483 -13.486 -13.654 1.00 89.44 78 GLY A C 1
ATOM 567 O O . GLY A 1 78 ? 6.161 -14.563 -13.154 1.00 89.44 78 GLY A O 1
ATOM 568 N N . ALA A 1 79 ? 7.535 -13.364 -14.471 1.00 90.88 79 ALA A N 1
ATOM 569 C CA . ALA A 1 79 ? 8.444 -14.465 -14.794 1.00 90.88 79 ALA A CA 1
ATOM 570 C C . ALA A 1 79 ? 9.494 -14.735 -13.693 1.00 90.88 79 ALA A C 1
ATOM 572 O O . ALA A 1 79 ? 10.123 -15.790 -13.689 1.00 90.88 79 ALA A O 1
ATOM 573 N N . GLN A 1 80 ? 9.677 -13.806 -12.749 1.00 91.81 80 GLN A N 1
ATOM 574 C CA . GLN A 1 80 ? 10.700 -13.826 -11.697 1.00 91.81 80 GLN A CA 1
ATOM 575 C C . GLN A 1 80 ? 10.056 -13.828 -10.303 1.00 91.81 80 GLN A C 1
ATOM 577 O O . GLN A 1 80 ? 10.245 -12.921 -9.488 1.00 91.81 80 GLN A O 1
ATOM 582 N N . THR A 1 81 ? 9.285 -14.875 -10.016 1.00 90.25 81 THR A N 1
ATOM 583 C CA . THR A 1 81 ? 8.461 -14.984 -8.800 1.00 90.25 81 THR A CA 1
ATOM 584 C C . THR A 1 81 ? 9.250 -14.818 -7.499 1.00 90.25 81 THR A C 1
ATOM 586 O O . THR A 1 81 ? 8.759 -14.174 -6.573 1.00 90.25 81 THR A O 1
ATOM 589 N N . GLN A 1 82 ? 10.480 -15.339 -7.429 1.00 91.69 82 GLN A N 1
ATOM 590 C CA . GLN A 1 82 ? 11.342 -15.199 -6.251 1.00 91.69 82 GLN A CA 1
ATOM 591 C C . GLN A 1 82 ? 11.742 -13.742 -6.000 1.00 91.69 82 GLN A C 1
ATOM 593 O O . GLN A 1 82 ? 11.675 -13.281 -4.865 1.00 91.69 82 GLN A O 1
ATOM 598 N N . PHE A 1 83 ? 12.106 -13.000 -7.049 1.00 91.69 83 PHE A N 1
ATOM 599 C CA . PHE A 1 83 ? 12.482 -11.596 -6.909 1.00 91.69 83 PHE A CA 1
ATOM 600 C C . PHE A 1 83 ? 11.282 -10.736 -6.494 1.00 91.69 83 PHE A C 1
ATOM 602 O O . PHE A 1 83 ? 11.398 -9.913 -5.588 1.00 91.69 83 PHE A O 1
ATOM 609 N N . MET A 1 84 ? 10.103 -10.986 -7.073 1.00 93.81 84 MET A N 1
ATOM 610 C CA . MET A 1 84 ? 8.863 -10.327 -6.649 1.00 93.81 84 MET A CA 1
ATOM 611 C C . MET A 1 84 ? 8.542 -10.607 -5.171 1.00 93.81 84 MET A C 1
ATOM 613 O O . MET A 1 84 ? 8.166 -9.691 -4.442 1.00 93.81 84 MET A O 1
ATOM 617 N N . ALA A 1 85 ? 8.725 -11.847 -4.708 1.00 94.00 85 ALA A N 1
ATOM 618 C CA . ALA A 1 85 ? 8.542 -12.195 -3.301 1.00 94.00 85 ALA A CA 1
ATOM 619 C C . ALA A 1 85 ? 9.538 -11.454 -2.393 1.00 94.00 85 ALA A C 1
ATOM 621 O O . ALA A 1 85 ? 9.129 -10.900 -1.376 1.00 94.00 85 ALA A O 1
ATOM 622 N N . SER A 1 86 ? 10.818 -11.380 -2.776 1.00 94.62 86 SER A N 1
ATOM 623 C CA . SER A 1 86 ? 11.837 -10.629 -2.032 1.00 94.62 86 SER A CA 1
ATOM 624 C C . SER A 1 86 ? 11.545 -9.128 -1.976 1.00 94.62 86 SER A C 1
ATOM 626 O O . SER A 1 86 ? 11.682 -8.529 -0.913 1.00 94.62 86 SER A O 1
ATOM 628 N N . LEU A 1 87 ? 11.095 -8.525 -3.082 1.00 95.56 87 LEU A N 1
ATOM 629 C CA . LEU A 1 87 ? 10.670 -7.123 -3.126 1.00 95.56 87 LEU A CA 1
ATOM 630 C C . LEU A 1 87 ? 9.485 -6.862 -2.189 1.00 95.56 87 LEU A C 1
ATOM 632 O O . LEU A 1 87 ? 9.523 -5.926 -1.395 1.00 95.56 87 LEU A O 1
ATOM 636 N N . ASN A 1 88 ? 8.447 -7.695 -2.265 1.00 96.25 88 ASN A N 1
ATOM 637 C CA . ASN A 1 88 ? 7.257 -7.554 -1.429 1.00 96.25 88 ASN A CA 1
ATOM 638 C C . ASN A 1 88 ? 7.578 -7.771 0.055 1.00 96.25 88 ASN A C 1
ATOM 640 O O . ASN A 1 88 ? 7.066 -7.044 0.901 1.00 96.25 88 ASN A O 1
ATOM 644 N N . GLN A 1 89 ? 8.459 -8.720 0.377 1.00 96.62 89 GLN A N 1
ATOM 645 C CA . GLN A 1 89 ? 8.922 -8.917 1.748 1.00 96.62 89 GLN A CA 1
ATOM 646 C C . GLN A 1 89 ? 9.691 -7.690 2.256 1.00 96.62 89 GLN A C 1
ATOM 648 O O . GLN A 1 89 ? 9.358 -7.168 3.314 1.00 96.62 89 GLN A O 1
ATOM 653 N N . ALA A 1 90 ? 10.642 -7.163 1.477 1.00 96.50 90 ALA A N 1
ATOM 654 C CA . ALA A 1 90 ? 11.382 -5.956 1.846 1.00 96.50 90 ALA A CA 1
ATOM 655 C C . ALA A 1 90 ? 10.454 -4.742 2.047 1.00 96.50 90 ALA A C 1
ATOM 657 O O . ALA A 1 90 ? 10.619 -3.983 3.001 1.00 96.50 90 ALA A O 1
ATOM 658 N N . ALA A 1 91 ? 9.431 -4.584 1.199 1.00 97.69 91 ALA A N 1
ATOM 659 C CA . ALA A 1 91 ? 8.425 -3.540 1.370 1.00 97.69 91 ALA A CA 1
ATOM 660 C C . ALA A 1 91 ? 7.612 -3.730 2.664 1.00 97.69 91 ALA A C 1
ATOM 662 O O . ALA A 1 91 ? 7.404 -2.762 3.394 1.00 97.69 91 ALA A O 1
ATOM 663 N N . ALA A 1 92 ? 7.193 -4.962 2.976 1.00 96.81 92 ALA A N 1
ATOM 664 C CA . ALA A 1 92 ? 6.493 -5.292 4.220 1.00 96.81 92 ALA A CA 1
ATOM 665 C C . ALA A 1 92 ? 7.354 -5.024 5.469 1.00 96.81 92 ALA A C 1
ATOM 667 O O . ALA A 1 92 ? 6.829 -4.560 6.482 1.00 96.81 92 ALA A O 1
ATOM 668 N N . ASP A 1 93 ? 8.670 -5.232 5.361 1.00 96.75 93 ASP A N 1
ATOM 669 C CA . ASP A 1 93 ? 9.679 -4.912 6.379 1.00 96.75 93 ASP A CA 1
ATOM 670 C C . ASP A 1 93 ? 10.059 -3.417 6.405 1.00 96.75 93 ASP A C 1
ATOM 672 O O . ASP A 1 93 ? 10.966 -3.008 7.132 1.00 96.75 93 ASP A O 1
ATOM 676 N N . CYS A 1 94 ? 9.335 -2.580 5.652 1.00 97.50 94 CYS A N 1
ATOM 677 C CA . CYS A 1 94 ? 9.492 -1.130 5.603 1.00 97.50 94 CYS A CA 1
ATOM 678 C C . CYS A 1 94 ? 10.836 -0.633 5.053 1.00 97.50 94 CYS A C 1
ATOM 680 O O . CYS A 1 94 ? 11.264 0.476 5.385 1.00 97.50 94 CYS A O 1
ATOM 682 N N . ASP A 1 95 ? 11.472 -1.400 4.165 1.00 96.81 95 ASP A N 1
ATOM 683 C CA . ASP A 1 95 ? 12.616 -0.922 3.391 1.00 96.81 95 ASP A CA 1
ATOM 684 C C . ASP A 1 95 ? 12.183 0.226 2.445 1.00 96.81 95 ASP A C 1
ATOM 686 O O . ASP A 1 95 ? 11.331 0.025 1.571 1.00 96.81 95 ASP A O 1
ATOM 690 N N . PRO A 1 96 ? 12.720 1.457 2.593 1.00 96.44 96 PRO A N 1
ATOM 691 C CA . PRO A 1 96 ? 12.217 2.612 1.852 1.00 96.44 96 PRO A CA 1
ATOM 692 C C . PRO A 1 96 ? 12.260 2.513 0.319 1.00 96.44 96 PRO A C 1
ATOM 694 O O . PRO A 1 96 ? 11.278 2.936 -0.306 1.00 96.44 96 PRO A O 1
ATOM 697 N N . PRO A 1 97 ? 13.337 2.019 -0.327 1.00 96.31 97 PRO A N 1
ATOM 698 C CA . PRO A 1 97 ? 13.328 1.845 -1.776 1.00 96.31 97 PRO A CA 1
ATOM 699 C C . PRO A 1 97 ? 12.340 0.758 -2.219 1.00 96.31 97 PRO A C 1
ATOM 701 O O . PRO A 1 97 ? 11.617 0.981 -3.194 1.00 96.31 97 PRO A O 1
ATOM 704 N N . ALA A 1 98 ? 12.218 -0.355 -1.489 1.00 96.94 98 ALA A N 1
ATOM 705 C CA . ALA A 1 98 ? 11.228 -1.385 -1.800 1.00 96.94 98 ALA A CA 1
ATOM 706 C C . ALA A 1 98 ? 9.784 -0.868 -1.684 1.00 96.94 98 ALA A C 1
ATOM 708 O O . ALA A 1 98 ? 8.976 -1.119 -2.576 1.00 96.94 98 ALA A O 1
ATOM 709 N N . VAL A 1 99 ? 9.458 -0.084 -0.647 1.00 98.19 99 VAL A N 1
ATOM 710 C CA . VAL A 1 99 ? 8.126 0.531 -0.491 1.00 98.19 99 VAL A CA 1
ATOM 711 C C . VAL A 1 99 ? 7.807 1.459 -1.666 1.00 98.19 99 VAL A C 1
ATOM 713 O O . VAL A 1 99 ? 6.712 1.391 -2.224 1.00 98.19 99 VAL A O 1
ATOM 716 N N . GLN A 1 100 ? 8.753 2.307 -2.082 1.00 97.56 100 GLN A N 1
ATOM 717 C CA . GLN A 1 100 ? 8.559 3.199 -3.232 1.00 97.56 100 GLN A CA 1
ATOM 718 C C . GLN A 1 100 ? 8.292 2.420 -4.524 1.00 97.56 100 GLN A C 1
ATOM 720 O O . GLN A 1 100 ? 7.372 2.761 -5.273 1.00 97.56 100 GLN A O 1
ATOM 725 N N . LEU A 1 101 ? 9.063 1.357 -4.765 1.00 97.69 101 LEU A N 1
ATOM 726 C CA . LEU A 1 101 ? 8.883 0.478 -5.917 1.00 97.69 101 LEU A CA 1
ATOM 727 C C . LEU A 1 101 ? 7.536 -0.244 -5.869 1.00 97.69 101 LEU A C 1
ATOM 729 O O . LEU A 1 101 ? 6.806 -0.210 -6.855 1.00 97.69 101 LEU A O 1
ATOM 733 N N . ALA A 1 102 ? 7.159 -0.822 -4.727 1.00 98.00 102 ALA A N 1
ATOM 734 C CA . ALA A 1 102 ? 5.880 -1.504 -4.552 1.00 98.00 102 ALA A CA 1
ATOM 735 C C . ALA A 1 102 ? 4.682 -0.557 -4.760 1.00 98.00 102 ALA A C 1
ATOM 737 O O . ALA A 1 102 ? 3.714 -0.928 -5.423 1.00 98.00 102 ALA A O 1
ATOM 738 N N . VAL A 1 103 ? 4.746 0.691 -4.271 1.00 98.25 103 VAL A N 1
ATOM 739 C CA . VAL A 1 103 ? 3.708 1.709 -4.533 1.00 98.25 103 VAL A CA 1
ATOM 740 C C . VAL A 1 103 ? 3.605 2.026 -6.021 1.00 98.25 103 VAL A C 1
ATOM 742 O O . VAL A 1 103 ? 2.506 2.139 -6.558 1.00 98.25 103 VAL A O 1
ATOM 745 N N . ALA A 1 104 ? 4.731 2.185 -6.710 1.00 97.88 104 ALA A N 1
ATOM 746 C CA . ALA A 1 104 ? 4.695 2.498 -8.128 1.00 97.88 104 ALA A CA 1
ATOM 747 C C . ALA A 1 104 ? 4.222 1.305 -8.976 1.00 97.88 104 ALA A C 1
ATOM 749 O O . ALA A 1 104 ? 3.453 1.494 -9.918 1.00 97.88 104 ALA A O 1
ATOM 750 N N . LEU A 1 105 ? 4.626 0.084 -8.620 1.00 97.62 105 LEU A N 1
ATOM 751 C CA . LEU A 1 105 ? 4.223 -1.145 -9.301 1.00 97.62 105 LEU A CA 1
ATOM 752 C C . LEU A 1 105 ? 2.760 -1.513 -9.040 1.00 97.62 105 LEU A C 1
ATOM 754 O O . LEU A 1 105 ? 2.116 -2.048 -9.940 1.00 97.62 105 LEU A O 1
ATOM 758 N N . SER A 1 106 ? 2.195 -1.173 -7.876 1.00 97.75 106 SER A N 1
ATOM 759 C CA . SER A 1 106 ? 0.773 -1.410 -7.573 1.00 97.75 106 SER A CA 1
ATOM 760 C C . SER A 1 106 ? -0.185 -0.564 -8.424 1.00 97.75 106 SER A C 1
ATOM 762 O O . SER A 1 106 ? -1.364 -0.888 -8.545 1.00 97.75 106 SER A O 1
ATOM 764 N N . ARG A 1 107 ? 0.308 0.483 -9.098 1.00 97.44 107 ARG A N 1
ATOM 765 C CA . ARG A 1 107 ? -0.478 1.317 -10.031 1.00 97.44 107 ARG A CA 1
ATOM 766 C C . ARG A 1 107 ? -0.715 0.669 -11.399 1.00 97.44 107 ARG A C 1
ATOM 768 O O . ARG A 1 107 ? -1.242 1.313 -12.304 1.00 97.44 107 ARG A O 1
ATOM 775 N N . THR A 1 108 ? -0.334 -0.593 -11.544 1.00 96.75 108 THR A N 1
ATOM 776 C CA . THR A 1 108 ? -0.616 -1.430 -12.709 1.00 96.75 108 THR A CA 1
ATOM 777 C C . THR A 1 108 ? -2.111 -1.736 -12.888 1.00 96.75 108 THR A C 1
ATOM 779 O O . THR A 1 108 ? -2.918 -1.698 -11.948 1.00 96.75 108 THR A O 1
ATOM 782 N N . ARG A 1 109 ? -2.494 -2.049 -14.127 1.00 95.88 109 ARG A N 1
ATOM 783 C CA . ARG A 1 109 ? -3.819 -2.531 -14.528 1.00 95.88 109 ARG A CA 1
ATOM 784 C C . ARG A 1 109 ? -3.959 -4.036 -14.331 1.00 95.88 109 ARG A C 1
ATOM 786 O O . ARG A 1 109 ? -5.092 -4.503 -14.205 1.00 95.88 109 ARG A O 1
ATOM 793 N N . ASP A 1 110 ? -2.854 -4.778 -14.262 1.00 95.50 110 ASP A N 1
ATOM 794 C CA . ASP A 1 110 ? -2.872 -6.196 -13.904 1.00 95.50 110 ASP A CA 1
ATOM 795 C C . ASP A 1 110 ? -3.343 -6.361 -12.450 1.00 95.50 110 ASP A C 1
ATOM 797 O O . ASP A 1 110 ? -2.640 -6.033 -11.493 1.00 95.50 110 ASP A O 1
ATOM 801 N N . ALA A 1 111 ? -4.561 -6.875 -12.274 1.00 95.81 111 ALA A N 1
ATOM 802 C CA . ALA A 1 111 ? -5.168 -7.020 -10.957 1.00 95.81 111 ALA A CA 1
ATOM 803 C C . ALA A 1 111 ? -4.389 -7.975 -10.038 1.00 95.81 111 ALA A C 1
ATOM 805 O O . ALA A 1 111 ? -4.356 -7.750 -8.830 1.00 95.81 111 ALA A O 1
ATOM 806 N N . LYS A 1 112 ? -3.753 -9.016 -10.592 1.00 94.88 112 LYS A N 1
ATOM 807 C CA . LYS A 1 112 ? -2.999 -10.005 -9.817 1.00 94.88 112 LYS A CA 1
ATOM 808 C C . LYS A 1 112 ? -1.683 -9.410 -9.328 1.00 94.88 112 LYS A C 1
ATOM 810 O O . LYS A 1 112 ? -1.366 -9.540 -8.149 1.00 94.88 112 LYS A O 1
ATOM 815 N N . ALA A 1 113 ? -0.939 -8.748 -10.211 1.00 94.75 113 ALA A N 1
ATOM 816 C CA . ALA A 1 113 ? 0.300 -8.069 -9.836 1.00 94.75 113 ALA A CA 1
ATOM 817 C C . ALA A 1 113 ? 0.026 -6.943 -8.829 1.00 94.75 113 ALA A C 1
ATOM 819 O O . ALA A 1 113 ? 0.707 -6.841 -7.809 1.00 94.75 113 ALA A O 1
ATOM 820 N N . ARG A 1 114 ? -1.033 -6.152 -9.064 1.00 97.19 114 ARG A N 1
ATOM 821 C CA . ARG A 1 114 ? -1.470 -5.116 -8.125 1.00 97.19 114 ARG A CA 1
ATOM 822 C C . ARG A 1 114 ? -1.746 -5.688 -6.740 1.00 97.19 114 ARG A C 1
ATOM 824 O O . ARG A 1 114 ? -1.199 -5.165 -5.778 1.00 97.19 114 ARG A O 1
ATOM 831 N N . GLU A 1 115 ? -2.551 -6.744 -6.635 1.00 96.88 115 GLU A N 1
ATOM 832 C CA . GLU A 1 115 ? -2.934 -7.318 -5.339 1.00 96.88 115 GLU A CA 1
ATOM 833 C C . GLU A 1 115 ? -1.718 -7.788 -4.530 1.00 96.88 115 GLU A C 1
ATOM 835 O O . GLU A 1 115 ? -1.650 -7.545 -3.330 1.00 96.88 115 GLU A O 1
ATOM 840 N N . LEU A 1 116 ? -0.715 -8.385 -5.182 1.00 95.88 116 LEU A N 1
ATOM 841 C CA . LEU A 1 116 ? 0.513 -8.826 -4.512 1.00 95.88 116 LEU A CA 1
ATOM 842 C C . LEU A 1 116 ? 1.299 -7.657 -3.901 1.00 95.88 116 LEU A C 1
ATOM 844 O O . LEU A 1 116 ? 1.797 -7.764 -2.780 1.00 95.88 116 LEU A O 1
ATOM 848 N N . HIS A 1 117 ? 1.397 -6.535 -4.616 1.00 97.75 117 HIS A N 1
ATOM 849 C CA . HIS A 1 117 ? 2.046 -5.336 -4.091 1.00 97.75 117 HIS A CA 1
ATOM 850 C C . HIS A 1 117 ? 1.191 -4.653 -3.019 1.00 97.75 117 HIS A C 1
ATOM 852 O O . HIS A 1 117 ? 1.716 -4.284 -1.969 1.00 97.75 117 HIS A O 1
ATOM 858 N N . GLU A 1 118 ? -0.121 -4.518 -3.235 1.00 98.19 118 GLU A N 1
ATOM 859 C CA . GLU A 1 118 ? -1.033 -3.932 -2.248 1.00 98.19 118 GLU A CA 1
ATOM 860 C C . GLU A 1 118 ? -1.014 -4.717 -0.931 1.00 98.19 118 GLU A C 1
ATOM 862 O O . GLU A 1 118 ? -0.974 -4.100 0.130 1.00 98.19 118 GLU A O 1
ATOM 867 N N . GLU A 1 119 ? -0.931 -6.047 -0.974 1.00 97.94 119 GLU A N 1
ATOM 868 C CA . GLU A 1 119 ? -0.821 -6.890 0.219 1.00 97.94 119 GLU A CA 1
ATOM 869 C C . GLU A 1 119 ? 0.439 -6.578 1.042 1.00 97.94 119 GLU A C 1
ATOM 871 O O . GLU A 1 119 ? 0.368 -6.384 2.259 1.00 97.94 119 GLU A O 1
ATOM 876 N N . SER A 1 120 ? 1.594 -6.444 0.382 1.00 97.88 120 SER A N 1
ATOM 877 C CA . SER A 1 120 ? 2.833 -6.052 1.067 1.00 97.88 120 SER A CA 1
ATOM 878 C C . SER A 1 120 ? 2.750 -4.645 1.665 1.00 97.88 120 SER A C 1
ATOM 880 O O . SER A 1 120 ? 3.222 -4.402 2.776 1.00 97.88 120 SER A O 1
ATOM 882 N N . LEU A 1 121 ? 2.068 -3.722 0.981 1.00 98.56 121 LEU A N 1
ATOM 883 C CA . LEU A 1 121 ? 1.854 -2.357 1.453 1.00 98.56 121 LEU A CA 1
ATOM 884 C C . LEU A 1 121 ? 0.861 -2.304 2.629 1.00 98.56 121 LEU A C 1
ATOM 886 O O . LEU A 1 121 ? 1.058 -1.502 3.545 1.00 98.56 121 LEU A O 1
ATOM 890 N N . ARG A 1 122 ? -0.164 -3.171 2.662 1.00 98.25 122 ARG A N 1
ATOM 891 C CA . ARG A 1 122 ? -1.075 -3.342 3.815 1.00 98.25 122 ARG A CA 1
ATOM 892 C C . ARG A 1 122 ? -0.329 -3.857 5.046 1.00 98.25 122 ARG A C 1
ATOM 894 O O . ARG A 1 122 ? -0.632 -3.451 6.175 1.00 98.25 122 ARG A O 1
ATOM 901 N N . ALA A 1 123 ? 0.674 -4.714 4.861 1.00 97.19 123 ALA A N 1
ATOM 902 C CA . ALA A 1 123 ? 1.576 -5.092 5.945 1.00 97.19 123 ALA A CA 1
ATOM 903 C C . ALA A 1 123 ? 2.422 -3.884 6.395 1.00 97.19 123 ALA A C 1
ATOM 905 O O . ALA A 1 123 ? 2.343 -3.491 7.565 1.00 97.19 123 ALA A O 1
ATOM 906 N N . ALA A 1 124 ? 3.113 -3.231 5.454 1.00 97.88 124 ALA A N 1
ATOM 907 C CA . ALA A 1 124 ? 4.026 -2.112 5.696 1.00 97.88 124 ALA A CA 1
ATOM 908 C C . ALA A 1 124 ? 3.367 -0.921 6.409 1.00 97.88 124 ALA A C 1
ATOM 910 O O . ALA A 1 124 ? 3.930 -0.354 7.346 1.00 97.88 124 ALA A O 1
ATOM 911 N N . VAL A 1 125 ? 2.137 -0.546 6.033 1.00 97.31 125 VAL A N 1
ATOM 912 C CA . VAL A 1 125 ? 1.445 0.618 6.618 1.00 97.31 125 VAL A CA 1
ATOM 913 C C . VAL A 1 125 ? 1.215 0.473 8.128 1.00 97.31 125 VAL A C 1
ATOM 915 O O . VAL A 1 125 ? 1.037 1.479 8.808 1.00 97.31 125 VAL A O 1
ATOM 918 N N . GLY A 1 126 ? 1.243 -0.744 8.685 1.00 91.75 126 GLY A N 1
ATOM 919 C CA . GLY A 1 126 ? 1.162 -0.975 10.132 1.00 91.75 126 GLY A CA 1
ATOM 920 C C . GLY A 1 126 ? 2.464 -0.761 10.907 1.00 91.75 126 GLY A C 1
ATOM 921 O O . GLY A 1 126 ? 2.426 -0.776 12.141 1.00 91.75 126 GLY A O 1
ATOM 922 N N . ALA A 1 127 ? 3.587 -0.605 10.204 1.00 93.25 127 ALA A N 1
ATOM 923 C CA . ALA A 1 127 ? 4.922 -0.414 10.767 1.00 93.25 127 ALA A CA 1
ATOM 924 C C . ALA A 1 127 ? 5.537 0.940 10.359 1.00 93.25 127 ALA A C 1
ATOM 926 O O . ALA A 1 127 ? 6.089 1.636 11.206 1.00 93.25 127 ALA A O 1
ATOM 927 N N . CYS A 1 128 ? 5.376 1.362 9.102 1.00 96.69 128 CYS A N 1
ATOM 928 C CA . CYS A 1 128 ? 5.907 2.615 8.551 1.00 96.69 128 CYS A CA 1
ATOM 929 C C . CYS A 1 128 ? 4.811 3.463 7.888 1.00 96.69 128 CYS A C 1
ATOM 931 O O . CYS A 1 128 ? 4.908 3.864 6.726 1.00 96.69 128 CYS A O 1
ATOM 933 N N . THR A 1 129 ? 3.752 3.761 8.644 1.00 95.81 129 THR A N 1
ATOM 934 C CA . THR A 1 129 ? 2.565 4.473 8.150 1.00 95.81 129 THR A CA 1
ATOM 935 C C . THR A 1 129 ? 2.893 5.796 7.449 1.00 95.81 129 THR A C 1
ATOM 937 O O . THR A 1 129 ? 2.365 6.037 6.369 1.00 95.81 129 THR A O 1
ATOM 940 N N . ASP A 1 130 ? 3.767 6.642 8.011 1.00 95.12 130 ASP A N 1
ATOM 941 C CA . ASP A 1 130 ? 4.115 7.939 7.399 1.00 95.12 130 ASP A CA 1
ATOM 942 C C . ASP A 1 130 ? 4.741 7.789 6.018 1.00 95.12 130 ASP A C 1
ATOM 944 O O . ASP A 1 130 ? 4.351 8.487 5.081 1.00 95.12 130 ASP A O 1
ATOM 948 N N . LEU A 1 131 ? 5.692 6.861 5.889 1.00 96.75 131 LEU A N 1
ATOM 949 C CA . LEU A 1 131 ? 6.370 6.600 4.629 1.00 96.75 131 LEU A CA 1
ATOM 950 C C . LEU A 1 131 ? 5.351 6.173 3.573 1.00 96.75 131 LEU A C 1
ATOM 952 O O . LEU A 1 131 ? 5.254 6.812 2.527 1.00 96.75 131 LEU A O 1
ATOM 956 N N . VAL A 1 132 ? 4.543 5.153 3.872 1.00 98.00 132 VAL A N 1
ATOM 957 C CA . VAL A 1 132 ? 3.549 4.629 2.928 1.00 98.00 132 VAL A CA 1
ATOM 958 C C . VAL A 1 132 ? 2.524 5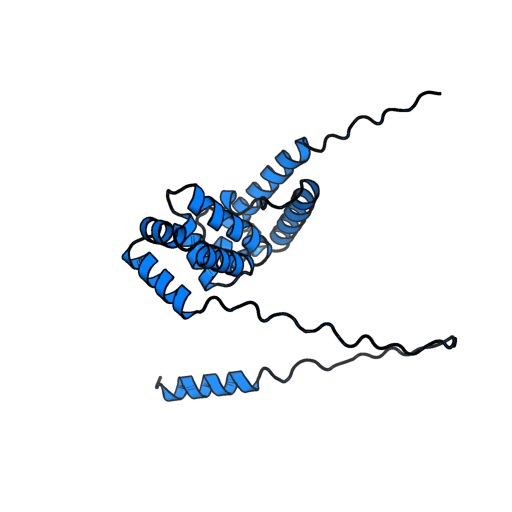.706 2.563 1.00 98.00 132 VAL A C 1
ATOM 960 O O . VAL A 1 132 ? 2.308 5.971 1.383 1.00 98.00 132 VAL A O 1
ATOM 963 N N . LEU A 1 133 ? 1.929 6.388 3.548 1.00 97.06 133 LEU A N 1
ATOM 964 C CA . LEU A 1 133 ? 0.904 7.404 3.289 1.00 97.06 133 LEU A CA 1
ATOM 965 C C . LEU A 1 133 ? 1.438 8.628 2.535 1.00 97.06 133 LEU A C 1
ATOM 967 O O . LEU A 1 133 ? 0.663 9.269 1.831 1.00 97.06 133 LEU A O 1
ATOM 971 N N . SER A 1 134 ? 2.731 8.951 2.648 1.00 97.00 134 SER A N 1
ATOM 972 C CA . SER A 1 134 ? 3.344 10.054 1.893 1.00 97.00 134 SER A CA 1
ATOM 973 C C . SER A 1 134 ? 3.488 9.774 0.390 1.00 97.00 134 SER A C 1
ATOM 975 O O . SER A 1 134 ? 3.604 10.713 -0.396 1.00 97.00 134 SER A O 1
ATOM 977 N N . LEU A 1 135 ? 3.461 8.498 -0.012 1.00 98.06 135 LEU A N 1
ATOM 978 C CA . LEU A 1 135 ? 3.665 8.048 -1.395 1.00 98.06 135 LEU A CA 1
ATOM 979 C C . LEU A 1 135 ? 2.349 7.765 -2.138 1.00 98.06 135 LEU A C 1
ATOM 981 O O . LEU A 1 135 ? 2.323 7.694 -3.373 1.00 98.06 135 LEU A O 1
ATOM 985 N N . LEU A 1 136 ? 1.259 7.586 -1.389 1.00 97.94 136 LEU A N 1
ATOM 986 C CA . LEU A 1 136 ? -0.070 7.304 -1.916 1.00 97.94 136 LEU A CA 1
ATOM 987 C C . LEU A 1 136 ? -0.839 8.590 -2.211 1.00 97.94 136 LEU A C 1
ATOM 989 O O . LEU A 1 136 ? -0.719 9.596 -1.521 1.00 97.94 136 LEU A O 1
ATOM 993 N N . THR A 1 137 ? -1.709 8.525 -3.210 1.00 96.94 137 THR A N 1
ATOM 994 C CA . THR A 1 137 ? -2.778 9.505 -3.395 1.00 96.94 137 THR A CA 1
ATOM 995 C C . THR A 1 137 ? -3.936 9.210 -2.433 1.00 96.94 137 THR A C 1
ATOM 997 O O . THR A 1 137 ? -4.137 8.058 -2.035 1.00 96.94 137 THR A O 1
ATOM 1000 N N . PRO A 1 138 ? -4.797 10.193 -2.105 1.00 94.50 138 PRO A N 1
ATOM 1001 C CA . PRO A 1 138 ? -5.929 9.963 -1.204 1.00 94.50 138 PRO A CA 1
ATOM 1002 C C . PRO A 1 138 ? -6.902 8.870 -1.671 1.00 94.50 138 PRO A C 1
ATOM 1004 O O . PRO A 1 138 ? -7.572 8.264 -0.841 1.00 94.50 138 PRO A O 1
ATOM 1007 N N . ALA A 1 139 ? -6.995 8.630 -2.984 1.00 96.25 139 ALA A N 1
ATOM 1008 C CA . ALA A 1 139 ? -7.854 7.599 -3.567 1.00 96.25 139 ALA A CA 1
ATOM 1009 C C . ALA A 1 139 ? -7.266 6.183 -3.441 1.00 96.25 139 ALA A C 1
ATOM 1011 O O . ALA A 1 139 ? -8.009 5.207 -3.476 1.00 96.25 139 ALA A O 1
ATOM 1012 N N . GLU A 1 140 ? -5.945 6.065 -3.290 1.00 97.81 140 GLU A N 1
ATOM 1013 C CA . GLU A 1 140 ? -5.252 4.784 -3.110 1.00 97.81 140 GLU A CA 1
ATOM 1014 C C . GLU A 1 140 ? -5.287 4.319 -1.652 1.00 97.81 140 GLU A C 1
ATOM 1016 O O . GLU A 1 140 ? -5.329 3.119 -1.390 1.00 97.81 140 GLU A O 1
ATOM 1021 N N . VAL A 1 141 ? -5.323 5.262 -0.703 1.00 98.25 141 VAL A N 1
ATOM 1022 C CA . VAL A 1 141 ? -5.259 4.976 0.738 1.00 98.25 141 VAL A CA 1
ATOM 1023 C C . VAL A 1 141 ? -6.242 3.891 1.194 1.00 98.25 141 VAL A C 1
ATOM 1025 O O . VAL A 1 141 ? -5.791 2.988 1.896 1.00 98.25 141 VAL A O 1
ATOM 1028 N N . PRO A 1 142 ? -7.537 3.890 0.815 1.00 97.69 142 PRO A N 1
ATOM 1029 C CA . PRO A 1 142 ? -8.464 2.870 1.303 1.00 97.69 142 PRO A CA 1
ATOM 1030 C C . PRO A 1 142 ? -8.114 1.436 0.889 1.00 97.69 142 PRO A C 1
ATOM 1032 O O . PRO A 1 142 ? -8.516 0.509 1.580 1.00 97.69 142 PRO A O 1
ATOM 1035 N N . ARG A 1 143 ? -7.366 1.240 -0.207 1.00 96.94 143 ARG A N 1
ATOM 1036 C CA . ARG A 1 143 ? -6.925 -0.095 -0.652 1.00 96.94 143 ARG A CA 1
ATOM 1037 C C . ARG A 1 143 ? -5.741 -0.628 0.158 1.00 96.94 143 ARG A C 1
ATOM 1039 O O . ARG A 1 143 ? -5.577 -1.837 0.292 1.00 96.94 143 ARG A O 1
ATOM 1046 N N . ILE A 1 144 ? -4.924 0.281 0.694 1.00 98.19 144 ILE A N 1
ATOM 1047 C CA . ILE A 1 144 ? -3.710 -0.037 1.458 1.00 98.19 144 ILE A CA 1
ATOM 1048 C C . ILE A 1 144 ? -3.966 -0.026 2.969 1.00 98.19 144 ILE A C 1
ATOM 1050 O O . ILE A 1 144 ? -3.358 -0.781 3.718 1.00 98.19 144 ILE A O 1
ATOM 1054 N N . CYS A 1 145 ? -4.883 0.809 3.449 1.00 97.88 145 CYS A N 1
ATOM 1055 C CA . CYS A 1 145 ? -5.286 0.835 4.849 1.00 97.88 145 CYS A CA 1
ATOM 1056 C C . CYS A 1 145 ? -6.399 -0.177 5.113 1.00 97.88 145 CYS A C 1
ATOM 1058 O O . CYS A 1 145 ? -7.529 0.203 5.420 1.00 97.88 145 CYS A O 1
ATOM 1060 N N . GLY A 1 146 ? -6.047 -1.459 5.015 1.00 96.06 146 GLY A N 1
ATOM 1061 C CA . GLY A 1 146 ? -6.939 -2.560 5.348 1.00 96.06 146 GLY A CA 1
ATOM 1062 C C . GLY A 1 146 ? -6.249 -3.757 6.002 1.00 96.06 146 GLY A C 1
ATOM 1063 O O . GLY A 1 146 ? -5.119 -3.641 6.489 1.00 96.06 146 GLY A O 1
ATOM 1064 N N . SER A 1 147 ? -6.944 -4.893 6.059 1.00 95.75 147 SER A N 1
ATOM 1065 C CA . SER A 1 147 ? -6.398 -6.155 6.564 1.00 95.75 147 SER A CA 1
ATOM 1066 C C . SER A 1 147 ? -5.450 -6.827 5.577 1.00 95.75 147 SER A C 1
ATOM 1068 O O . SER A 1 147 ? -5.438 -6.541 4.384 1.00 95.75 147 SER A O 1
ATOM 1070 N N . VAL A 1 148 ? -4.633 -7.725 6.116 1.00 95.75 148 VAL A N 1
ATOM 1071 C CA . VAL A 1 148 ? -3.737 -8.604 5.363 1.00 95.75 148 VAL A CA 1
ATOM 1072 C C . VAL A 1 148 ? -4.437 -9.960 5.239 1.00 95.75 148 VAL A C 1
ATOM 1074 O O . VAL A 1 148 ? -4.967 -10.474 6.227 1.00 95.75 148 VAL A O 1
ATOM 1077 N N . SER A 1 149 ? -4.441 -10.548 4.046 1.00 92.88 149 SER A N 1
ATOM 1078 C CA . SER A 1 149 ? -5.167 -11.778 3.690 1.00 92.88 149 SER A CA 1
ATOM 1079 C C . SER A 1 149 ? -4.818 -13.001 4.554 1.00 92.88 149 SER A C 1
ATOM 1081 O O . SER A 1 149 ? -5.632 -13.912 4.698 1.00 92.88 149 SER A O 1
ATOM 1083 N N . GLY A 1 150 ? -3.634 -13.015 5.173 1.00 92.94 150 GLY A N 1
ATOM 1084 C CA . GLY A 1 150 ? -3.188 -14.075 6.082 1.00 92.94 150 GLY A CA 1
ATOM 1085 C C . GLY A 1 150 ? -3.730 -13.988 7.514 1.00 92.94 150 GLY A C 1
ATOM 1086 O O . GLY A 1 150 ? -3.461 -14.882 8.317 1.00 92.94 150 GLY A O 1
ATOM 1087 N N . TRP A 1 151 ? -4.453 -12.926 7.879 1.00 94.19 151 TRP A N 1
ATOM 1088 C CA . TRP A 1 151 ? -4.954 -12.751 9.242 1.00 94.19 151 TRP A CA 1
ATOM 1089 C C . TRP A 1 151 ? -6.277 -13.472 9.488 1.00 94.19 151 TRP A C 1
ATOM 1091 O O . TRP A 1 151 ? -7.203 -13.448 8.679 1.00 94.19 151 TRP A O 1
ATOM 1101 N N . THR A 1 152 ? -6.416 -14.051 10.680 1.00 94.56 152 THR A N 1
ATOM 1102 C CA . THR A 1 152 ? -7.717 -14.522 11.164 1.00 94.56 152 THR A CA 1
ATOM 1103 C C . THR A 1 152 ? -8.633 -13.346 11.513 1.00 94.56 152 THR A C 1
ATOM 1105 O O . THR A 1 152 ? -8.175 -12.250 11.826 1.00 94.56 152 THR A O 1
ATOM 1108 N N . VAL A 1 153 ? -9.948 -13.576 11.572 1.00 93.50 153 VAL A N 1
ATOM 1109 C CA . VAL A 1 153 ? -10.945 -12.550 11.947 1.00 93.50 153 VAL A CA 1
ATOM 1110 C C . VAL A 1 153 ? -10.606 -11.862 13.281 1.00 93.50 153 VAL A C 1
ATOM 1112 O O . VAL A 1 153 ? -10.752 -10.645 13.425 1.00 93.50 153 VAL A O 1
ATOM 1115 N N . THR A 1 154 ? -10.125 -12.620 14.272 1.00 93.00 154 THR A N 1
ATOM 1116 C CA . THR A 1 154 ? -9.730 -12.076 15.579 1.00 93.00 154 THR A CA 1
ATOM 1117 C C . THR A 1 154 ? -8.428 -11.283 15.503 1.00 93.00 154 THR A C 1
ATOM 1119 O O . THR A 1 154 ? -8.343 -10.220 16.125 1.00 93.00 154 THR A O 1
ATOM 1122 N N . GLN A 1 155 ? -7.446 -11.744 14.718 1.00 94.94 155 GLN A N 1
ATOM 1123 C CA . GLN A 1 155 ? -6.212 -11.003 14.441 1.00 94.94 155 GLN A CA 1
ATOM 1124 C C . GLN A 1 155 ? -6.517 -9.685 13.730 1.00 94.94 155 GLN A C 1
ATOM 1126 O O . GLN A 1 155 ? -6.131 -8.637 14.240 1.00 94.94 155 GLN A O 1
ATOM 1131 N N . THR A 1 156 ? -7.304 -9.713 12.652 1.00 95.25 156 THR A N 1
ATOM 1132 C CA . THR A 1 156 ? -7.754 -8.522 11.924 1.00 95.25 156 THR A CA 1
ATOM 1133 C C . THR A 1 156 ? -8.422 -7.523 12.859 1.00 95.25 156 THR A C 1
ATOM 1135 O O . THR A 1 156 ? -8.027 -6.361 12.926 1.00 95.25 156 THR A O 1
ATOM 1138 N N . ALA A 1 157 ? -9.385 -7.963 13.672 1.00 95.56 157 ALA A N 1
ATOM 1139 C CA . ALA A 1 157 ? -10.081 -7.060 14.581 1.00 95.56 157 ALA A CA 1
ATOM 1140 C C . ALA A 1 157 ? -9.165 -6.472 15.673 1.00 95.56 157 ALA A C 1
ATOM 1142 O O . ALA A 1 157 ? -9.374 -5.333 16.102 1.00 95.56 157 ALA A O 1
ATOM 1143 N N . ARG A 1 158 ? -8.191 -7.235 16.182 1.00 95.69 158 ARG A N 1
ATOM 1144 C CA . ARG A 1 158 ? -7.197 -6.735 17.148 1.00 95.69 158 ARG A CA 1
ATOM 1145 C C . ARG A 1 158 ? -6.286 -5.703 16.489 1.00 95.69 158 ARG A C 1
ATOM 1147 O O . ARG A 1 158 ? -6.052 -4.639 17.057 1.00 95.69 158 ARG A O 1
ATOM 1154 N N . GLU A 1 159 ? -5.819 -6.011 15.291 1.00 96.56 159 GLU A N 1
ATOM 1155 C CA . GLU A 1 159 ? -4.769 -5.259 14.627 1.00 96.56 159 GLU A CA 1
ATOM 1156 C C . GLU A 1 159 ? -5.274 -3.960 14.000 1.00 96.56 159 GLU A C 1
ATOM 1158 O O . GLU A 1 159 ? -4.644 -2.916 14.158 1.00 96.56 159 GLU A O 1
ATOM 1163 N N . LEU A 1 160 ? -6.484 -3.962 13.435 1.00 96.69 160 LEU A N 1
ATOM 1164 C CA . LEU A 1 160 ? -7.159 -2.734 13.010 1.00 96.69 160 LEU A CA 1
ATOM 1165 C C . LEU A 1 160 ? -7.377 -1.772 14.186 1.00 96.69 160 LEU A C 1
ATOM 1167 O O . LEU A 1 160 ? -7.127 -0.576 14.057 1.00 96.69 160 LEU A O 1
ATOM 1171 N N . ARG A 1 161 ? -7.784 -2.274 15.363 1.00 96.69 161 ARG A N 1
ATOM 1172 C CA . ARG A 1 161 ? -7.926 -1.431 16.566 1.00 96.69 161 ARG A CA 1
ATOM 1173 C C . ARG A 1 161 ? -6.588 -0.840 17.008 1.00 96.69 161 ARG A C 1
ATOM 1175 O O . ARG A 1 161 ? -6.549 0.346 17.326 1.00 96.69 161 ARG A O 1
ATOM 1182 N N . ARG A 1 162 ? -5.508 -1.636 17.008 1.00 96.56 162 ARG A N 1
ATOM 1183 C CA . ARG A 1 162 ? -4.148 -1.161 17.320 1.00 96.56 162 ARG A CA 1
ATOM 1184 C C . ARG A 1 162 ? -3.743 -0.028 16.376 1.00 96.56 162 ARG A C 1
ATOM 1186 O O . ARG A 1 162 ? -3.342 1.031 16.845 1.00 96.56 162 ARG A O 1
ATOM 1193 N N . ARG A 1 163 ? -3.900 -0.229 15.065 1.00 96.75 163 ARG A N 1
ATOM 1194 C CA . ARG A 1 163 ? -3.531 0.751 14.032 1.00 96.75 163 ARG A CA 1
ATOM 1195 C C . ARG A 1 163 ? -4.373 2.031 14.103 1.00 96.75 163 AR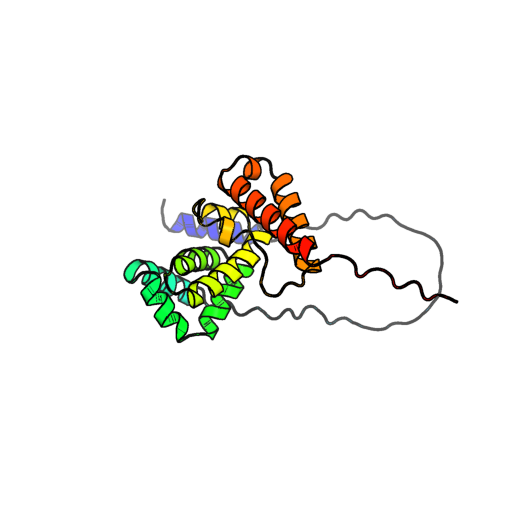G A C 1
ATOM 1197 O O . ARG A 1 163 ? -3.820 3.118 13.976 1.00 96.75 163 ARG A O 1
ATOM 1204 N N . ILE A 1 164 ? -5.681 1.930 14.368 1.00 96.50 164 ILE A N 1
ATOM 1205 C CA . ILE A 1 164 ? -6.544 3.102 14.614 1.00 96.50 164 ILE A CA 1
ATOM 1206 C C . ILE A 1 164 ? -6.057 3.876 15.842 1.00 96.50 164 ILE A C 1
ATOM 1208 O O . ILE A 1 164 ? -5.910 5.090 15.763 1.00 96.50 164 ILE A O 1
ATOM 1212 N N . ALA A 1 165 ? -5.765 3.189 16.950 1.00 95.50 165 ALA A N 1
ATOM 1213 C CA . ALA A 1 165 ? -5.264 3.842 18.157 1.00 95.50 165 ALA A CA 1
ATOM 1214 C C . ALA A 1 165 ? -3.921 4.550 17.910 1.00 95.50 165 ALA A C 1
ATOM 1216 O O . ALA A 1 165 ? -3.737 5.671 18.363 1.00 95.50 165 ALA A O 1
ATOM 1217 N N . GLN A 1 166 ? -3.008 3.942 17.145 1.00 94.19 166 GLN A N 1
ATOM 1218 C CA . GLN A 1 166 ? -1.743 4.578 16.756 1.00 94.19 166 GLN A CA 1
ATOM 1219 C C . GLN A 1 166 ? -1.955 5.832 15.901 1.00 94.19 166 GLN A C 1
ATOM 1221 O O . GLN A 1 166 ? -1.353 6.864 16.179 1.00 94.19 166 GLN A O 1
ATOM 1226 N N . LEU A 1 167 ? -2.841 5.770 14.900 1.00 94.12 167 LEU A N 1
ATOM 1227 C CA . LEU A 1 167 ? -3.224 6.952 14.123 1.00 94.12 167 LEU A CA 1
ATOM 1228 C C . LEU A 1 167 ? -3.840 8.038 15.006 1.00 94.12 167 LEU A C 1
ATOM 1230 O O . LEU A 1 167 ? -3.618 9.215 14.742 1.00 94.12 167 LEU A O 1
ATOM 1234 N N . ASP A 1 168 ? -4.601 7.646 16.030 1.00 93.75 168 ASP A N 1
ATOM 1235 C CA . ASP A 1 168 ? -5.291 8.583 16.907 1.00 93.75 168 ASP A CA 1
ATOM 1236 C C . ASP A 1 168 ? -4.373 9.272 17.927 1.00 93.75 168 ASP A C 1
ATOM 1238 O O . ASP A 1 168 ? -4.662 10.389 18.345 1.00 93.75 168 ASP A O 1
ATOM 1242 N N . LEU A 1 169 ? -3.251 8.644 18.286 1.00 92.88 169 LEU A N 1
ATOM 1243 C CA . LEU A 1 169 ? -2.220 9.247 19.137 1.00 92.88 169 LEU A CA 1
ATOM 1244 C C .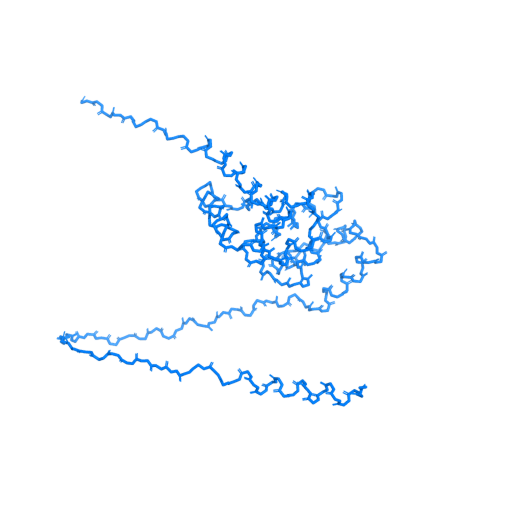 LEU A 1 169 ? -1.366 10.281 18.390 1.00 92.88 169 LEU A C 1
ATOM 1246 O O . LEU A 1 169 ? -0.780 11.167 19.010 1.00 92.88 169 LEU A O 1
ATOM 1250 N N . GLU A 1 170 ? -1.279 10.182 17.066 1.00 90.88 170 GLU A N 1
ATOM 1251 C CA . GLU A 1 170 ? -0.451 11.060 16.247 1.00 90.88 170 GLU A CA 1
ATOM 1252 C C . GLU A 1 170 ? -1.280 12.200 15.638 1.00 90.88 170 GLU A C 1
ATOM 1254 O O . GLU A 1 170 ? -1.764 12.117 14.506 1.00 90.88 170 GLU A O 1
ATOM 1259 N N . GLU A 1 171 ? -1.397 13.311 16.371 1.00 84.94 171 GLU A N 1
ATOM 1260 C CA . GLU A 1 171 ? -2.193 14.489 15.980 1.00 84.94 171 GLU A CA 1
ATOM 1261 C C . GLU A 1 171 ? -1.875 14.978 14.554 1.00 84.94 171 GLU A C 1
ATOM 1263 O O . GLU A 1 171 ? -2.771 15.265 13.752 1.00 84.94 171 GLU A O 1
ATOM 1268 N N . ARG A 1 172 ? -0.585 14.975 14.182 1.00 87.75 172 ARG A N 1
ATOM 1269 C CA . ARG A 1 172 ? -0.141 15.339 12.830 1.00 87.75 172 ARG A CA 1
ATOM 1270 C C . ARG A 1 172 ? -0.787 14.459 11.760 1.00 87.75 172 ARG A C 1
ATOM 1272 O O . ARG A 1 172 ? -1.188 14.984 10.723 1.00 87.75 172 ARG A O 1
ATOM 1279 N N . ARG A 1 173 ? -0.914 13.145 11.981 1.00 84.06 173 ARG A N 1
ATOM 1280 C CA . ARG A 1 173 ? -1.528 12.228 11.008 1.00 84.06 173 ARG A CA 1
ATOM 1281 C C . ARG A 1 173 ? -3.026 12.462 10.906 1.00 84.06 173 ARG A C 1
ATOM 1283 O O . ARG A 1 173 ? -3.530 12.557 9.785 1.00 84.06 173 ARG A O 1
ATOM 1290 N N . GLN A 1 174 ? -3.716 12.628 12.034 1.00 86.38 174 GLN A N 1
ATOM 1291 C CA . GLN A 1 174 ? -5.153 12.921 12.051 1.00 86.38 174 GLN A CA 1
ATOM 1292 C C . GLN A 1 174 ? -5.508 14.208 11.297 1.00 86.38 174 GLN A C 1
ATOM 1294 O O . GLN A 1 174 ? -6.573 14.290 10.682 1.00 86.38 174 GLN A O 1
ATOM 1299 N N . ALA A 1 175 ? -4.623 15.207 11.306 1.00 89.00 175 ALA A N 1
ATOM 1300 C CA . ALA A 1 175 ? -4.842 16.458 10.589 1.00 89.00 175 ALA A CA 1
ATOM 1301 C C . ALA A 1 175 ? -4.794 16.294 9.055 1.00 89.00 175 ALA A C 1
ATOM 1303 O O . ALA A 1 175 ? -5.436 17.059 8.330 1.00 89.00 175 ALA A O 1
ATOM 1304 N N . THR A 1 176 ? -4.087 15.283 8.537 1.00 95.62 176 THR A N 1
ATOM 1305 C CA . THR A 1 176 ? -3.907 15.087 7.089 1.00 95.62 176 THR A CA 1
ATOM 1306 C C . THR A 1 176 ? -5.088 14.383 6.419 1.00 95.62 176 THR A C 1
ATOM 1308 O O . THR A 1 176 ? -5.766 13.536 7.001 1.00 95.62 176 THR A O 1
ATOM 1311 N N . ARG A 1 177 ? -5.301 14.666 5.126 1.00 96.44 177 ARG A N 1
ATOM 1312 C CA . ARG A 1 177 ? -6.302 13.962 4.305 1.00 96.44 177 ARG A CA 1
ATOM 1313 C C . ARG A 1 177 ? -6.032 12.453 4.227 1.00 96.44 177 ARG A C 1
ATOM 1315 O O . ARG A 1 177 ? -6.976 11.674 4.314 1.00 96.44 177 ARG A O 1
ATOM 1322 N N . HIS A 1 178 ? -4.764 12.053 4.098 1.00 96.88 178 HIS A N 1
ATOM 1323 C CA . HIS A 1 178 ? -4.361 10.645 4.033 1.00 96.88 178 HIS A CA 1
ATOM 1324 C C . HIS A 1 178 ? -4.633 9.917 5.353 1.00 96.88 178 HIS A C 1
ATOM 1326 O O . HIS A 1 178 ? -5.250 8.856 5.335 1.00 96.88 178 HIS A O 1
ATOM 1332 N N . GLY A 1 179 ? -4.273 10.505 6.500 1.00 96.12 179 GLY A N 1
ATOM 1333 C CA . GLY A 1 179 ? -4.552 9.911 7.810 1.00 96.12 179 GLY A CA 1
ATOM 1334 C C . GLY A 1 179 ? -6.050 9.738 8.073 1.00 96.12 179 GLY A C 1
ATOM 1335 O O . GLY A 1 179 ? -6.478 8.659 8.482 1.00 96.12 179 GLY A O 1
ATOM 1336 N N . LYS A 1 180 ? -6.875 10.745 7.739 1.00 96.00 180 LYS A N 1
ATOM 1337 C CA . LYS A 1 180 ? -8.346 10.642 7.837 1.00 96.00 180 LYS A CA 1
ATOM 1338 C C . LYS A 1 180 ? -8.910 9.529 6.951 1.00 96.00 180 LYS A C 1
ATOM 1340 O O . LYS A 1 180 ? -9.740 8.750 7.417 1.00 96.00 180 LYS A O 1
ATOM 1345 N N . ALA A 1 181 ? -8.451 9.431 5.701 1.00 97.06 181 ALA A N 1
ATOM 1346 C CA . ALA A 1 181 ? -8.873 8.377 4.778 1.00 97.06 181 ALA A CA 1
ATOM 1347 C C . ALA A 1 181 ? -8.462 6.980 5.277 1.00 97.06 181 ALA A C 1
ATOM 1349 O O . ALA A 1 181 ? -9.275 6.060 5.254 1.00 97.06 181 ALA A O 1
ATOM 1350 N N . CYS A 1 182 ? -7.240 6.842 5.795 1.00 97.81 182 CYS A N 1
ATOM 1351 C CA . CYS A 1 182 ? -6.719 5.585 6.331 1.00 97.81 182 CYS A CA 1
ATOM 1352 C C . CYS A 1 182 ? -7.518 5.124 7.556 1.00 97.81 182 CYS A C 1
ATOM 1354 O O . CYS A 1 182 ? -7.963 3.981 7.634 1.00 97.81 182 CYS A O 1
ATOM 1356 N N . ARG A 1 183 ? -7.793 6.051 8.482 1.00 96.94 183 ARG A N 1
ATOM 1357 C CA . ARG A 1 183 ? -8.634 5.795 9.655 1.00 96.94 183 ARG A CA 1
ATOM 1358 C C . ARG A 1 183 ? -10.048 5.364 9.264 1.00 96.94 183 ARG A C 1
ATOM 1360 O O . ARG A 1 183 ? -10.581 4.424 9.849 1.00 96.94 183 ARG A O 1
ATOM 1367 N N . ALA A 1 184 ? -10.657 6.044 8.291 1.00 97.19 184 ALA A N 1
ATOM 1368 C CA . ALA A 1 184 ? -11.989 5.698 7.801 1.00 97.19 184 ALA A CA 1
ATOM 1369 C C . ALA A 1 184 ? -12.023 4.292 7.179 1.00 97.19 184 ALA A C 1
ATOM 1371 O O . ALA A 1 184 ? -12.953 3.535 7.458 1.00 97.19 184 ALA A O 1
ATOM 1372 N N . ALA A 1 185 ? -10.995 3.922 6.409 1.00 97.88 185 ALA A N 1
ATOM 1373 C CA . ALA A 1 185 ? -10.867 2.593 5.817 1.00 97.88 185 ALA A CA 1
ATOM 1374 C C . ALA A 1 185 ? -10.770 1.492 6.889 1.00 97.88 185 ALA A C 1
ATOM 1376 O O . ALA A 1 185 ? -11.578 0.562 6.884 1.00 97.88 185 ALA A O 1
ATOM 1377 N N . TYR A 1 186 ? -9.896 1.659 7.890 1.00 97.50 186 TYR A N 1
ATOM 1378 C CA . TYR A 1 186 ? -9.792 0.710 9.003 1.00 97.50 186 TYR A CA 1
ATOM 1379 C C . TYR A 1 186 ? -11.090 0.576 9.807 1.00 97.50 186 TYR A C 1
ATOM 1381 O O . TYR A 1 186 ? -11.445 -0.525 10.230 1.00 97.50 186 TYR A O 1
ATOM 1389 N N . LEU A 1 187 ? -11.812 1.677 10.039 1.00 97.12 187 LEU A N 1
ATOM 1390 C CA . LEU A 1 187 ? -13.097 1.637 10.741 1.00 97.12 187 LEU A CA 1
ATOM 1391 C C . LEU A 1 187 ? -14.160 0.884 9.945 1.00 97.12 187 LEU A C 1
ATOM 1393 O O . LEU A 1 187 ? -14.869 0.060 10.525 1.00 97.12 187 LEU A O 1
ATOM 1397 N N . HIS A 1 188 ? -14.258 1.154 8.644 1.00 96.75 188 HIS A N 1
ATOM 1398 C CA . HIS A 1 188 ? -15.182 0.459 7.755 1.00 96.75 188 HIS A CA 1
ATOM 1399 C C . HIS A 1 188 ? -14.920 -1.051 7.775 1.00 96.75 188 HIS A C 1
ATOM 1401 O O . HIS A 1 188 ? -15.833 -1.839 8.016 1.00 96.75 188 HIS A O 1
ATOM 1407 N N . GLU A 1 189 ? -13.663 -1.464 7.636 1.00 95.69 189 GLU A N 1
ATOM 1408 C CA . GLU A 1 189 ? -13.309 -2.880 7.647 1.00 95.69 189 GLU A CA 1
ATOM 1409 C C . GLU A 1 189 ? -13.510 -3.548 9.014 1.00 95.69 189 GLU A C 1
ATOM 1411 O O . GLU A 1 189 ? -13.969 -4.688 9.111 1.00 95.69 189 GLU A O 1
ATOM 1416 N N . LEU A 1 190 ? -13.241 -2.836 10.111 1.00 95.12 190 LEU A N 1
ATOM 1417 C CA . LEU A 1 190 ? -13.516 -3.348 11.451 1.00 95.12 190 LEU A CA 1
ATOM 1418 C C . LEU A 1 190 ? -15.020 -3.584 11.665 1.00 95.12 190 LEU A C 1
ATOM 1420 O O . LEU A 1 190 ? -15.402 -4.536 12.353 1.00 95.12 190 LEU A O 1
ATOM 1424 N N . GLN A 1 191 ? -15.875 -2.727 11.102 1.00 94.25 191 GLN A N 1
ATOM 1425 C CA . GLN A 1 191 ? -17.330 -2.875 11.171 1.00 94.25 191 GLN A CA 1
ATOM 1426 C C . GLN A 1 191 ? -17.810 -4.082 10.362 1.00 94.25 191 GLN A C 1
ATOM 1428 O O . GLN A 1 191 ? -18.605 -4.867 10.882 1.00 94.25 191 GLN A O 1
ATOM 1433 N N . THR A 1 192 ? -17.293 -4.285 9.148 1.00 91.69 192 THR A N 1
ATOM 1434 C CA . THR A 1 192 ? -17.663 -5.434 8.304 1.00 91.69 192 THR A CA 1
ATOM 1435 C C . THR A 1 192 ? -17.148 -6.758 8.878 1.00 91.69 192 THR A C 1
ATOM 1437 O O . THR A 1 192 ? -17.885 -7.743 8.902 1.00 91.69 192 THR A O 1
ATOM 1440 N N . THR A 1 193 ? -15.946 -6.771 9.463 1.00 85.25 193 THR A N 1
ATOM 1441 C CA . THR A 1 193 ? -15.340 -7.959 10.097 1.00 85.25 193 THR A CA 1
ATOM 1442 C C . THR A 1 193 ? -16.160 -8.470 11.292 1.00 85.25 193 THR A C 1
ATOM 1444 O O . THR A 1 193 ? -16.292 -9.677 11.504 1.00 85.25 193 THR A O 1
ATOM 1447 N N . ARG A 1 194 ? -16.759 -7.571 12.090 1.00 65.94 194 ARG A N 1
ATOM 1448 C CA . ARG A 1 194 ? -17.548 -7.949 13.281 1.00 65.94 194 ARG A CA 1
ATOM 1449 C C . ARG A 1 194 ? -18.856 -8.664 12.959 1.00 65.94 194 ARG A C 1
ATOM 1451 O O . ARG A 1 194 ? -19.330 -9.426 13.800 1.00 65.94 194 ARG A O 1
ATOM 1458 N N . VAL A 1 195 ? -19.436 -8.448 11.779 1.00 60.72 195 VAL A N 1
ATOM 1459 C CA . VAL A 1 195 ? -20.697 -9.100 11.386 1.00 60.72 195 VAL A CA 1
ATOM 1460 C C . VAL A 1 195 ? -20.535 -10.630 11.331 1.00 60.72 195 VAL A C 1
ATOM 1462 O O . VAL A 1 195 ? -21.488 -11.344 11.635 1.00 60.72 195 VAL A O 1
ATOM 1465 N N . GLY A 1 196 ? -19.320 -11.137 11.082 1.00 54.47 196 GLY A N 1
ATOM 1466 C CA . GLY A 1 196 ? -19.000 -12.571 11.106 1.00 54.47 196 GLY A CA 1
ATOM 1467 C C . GLY A 1 196 ? -18.788 -13.191 12.497 1.00 54.47 196 GLY A C 1
ATOM 1468 O O . GLY A 1 196 ? -18.752 -14.410 12.609 1.00 54.47 196 GLY A O 1
ATOM 1469 N N . LEU A 1 197 ? -18.673 -12.391 13.567 1.00 54.09 197 LEU A N 1
ATOM 1470 C CA . LEU A 1 197 ? -18.424 -12.871 14.941 1.00 54.09 197 LEU A CA 1
ATOM 1471 C C . LEU A 1 197 ? -19.701 -12.998 15.789 1.00 54.09 197 LEU A C 1
ATOM 1473 O O . LEU A 1 197 ? -19.615 -13.041 17.018 1.00 54.09 197 LEU A O 1
ATOM 1477 N N . ARG A 1 198 ? -20.897 -13.031 15.180 1.00 54.19 198 ARG A N 1
ATOM 1478 C CA . ARG A 1 198 ? -22.136 -13.253 15.943 1.00 54.19 198 ARG A CA 1
ATOM 1479 C C . ARG A 1 198 ? -22.051 -14.597 16.671 1.00 54.19 198 ARG A C 1
ATOM 1481 O O . ARG A 1 198 ? -22.043 -15.660 16.062 1.00 54.19 198 ARG A O 1
ATOM 1488 N N . VAL A 1 199 ? -21.962 -14.486 17.993 1.00 51.94 199 VAL A N 1
ATOM 1489 C CA . VAL A 1 199 ? -21.877 -15.557 18.985 1.00 51.94 199 VAL A CA 1
ATOM 1490 C C . VAL A 1 199 ? -22.967 -16.592 18.713 1.00 51.94 199 VAL A C 1
ATOM 1492 O O . VAL A 1 199 ? -24.151 -16.255 18.706 1.00 51.94 199 VAL A O 1
ATOM 1495 N N . ALA A 1 200 ? -22.569 -17.848 18.487 1.00 55.62 200 ALA A N 1
ATOM 1496 C CA . ALA A 1 200 ? -23.507 -18.962 18.452 1.00 55.62 200 ALA A CA 1
ATOM 1497 C C . ALA A 1 200 ? -24.306 -18.970 19.768 1.00 55.62 200 ALA A C 1
ATOM 1499 O O . ALA A 1 200 ? -23.696 -18.853 20.837 1.00 55.62 200 ALA A O 1
ATOM 1500 N N . PRO A 1 201 ? -25.647 -19.073 19.734 1.00 51.28 201 PRO A N 1
ATOM 1501 C CA . PRO A 1 201 ? -26.438 -19.105 20.952 1.00 51.28 201 PRO A CA 1
ATOM 1502 C C . PRO A 1 201 ? -25.967 -20.283 21.803 1.00 51.28 201 PRO A C 1
ATOM 1504 O O . PRO A 1 201 ? -25.953 -21.425 21.343 1.00 51.28 201 PRO A O 1
ATOM 1507 N N . SER A 1 202 ? -25.549 -19.983 23.034 1.00 56.81 202 SER A N 1
ATOM 1508 C CA . SER A 1 202 ? -25.195 -20.986 24.033 1.00 56.81 202 SER A CA 1
ATOM 1509 C C . SER A 1 202 ? -26.378 -21.942 24.180 1.00 56.81 202 SER A C 1
ATOM 1511 O O . SER A 1 202 ? -27.417 -21.581 24.741 1.00 56.81 202 SER A O 1
ATOM 1513 N N . ARG A 1 203 ? -26.253 -23.146 23.605 1.00 57.31 203 ARG A N 1
ATOM 1514 C CA . ARG A 1 203 ? -27.176 -24.252 23.851 1.00 57.31 203 ARG A CA 1
ATOM 1515 C C . ARG A 1 203 ? -27.047 -24.572 25.332 1.00 57.31 203 ARG A C 1
ATOM 1517 O O . ARG A 1 203 ? -26.121 -25.264 25.742 1.00 57.31 203 ARG A O 1
ATOM 1524 N N . LYS A 1 204 ? -27.970 -24.044 26.136 1.00 58.91 204 LYS A N 1
ATOM 1525 C CA . LYS A 1 204 ? -28.217 -24.570 27.473 1.00 58.91 204 LYS A CA 1
ATOM 1526 C C . LYS A 1 204 ? -28.571 -26.045 27.296 1.00 58.91 204 LYS A C 1
ATOM 1528 O O . LYS A 1 204 ? -29.619 -26.355 26.734 1.00 58.91 204 LYS A O 1
ATOM 1533 N N . ALA A 1 205 ? -27.671 -26.928 27.717 1.00 61.34 205 ALA A N 1
ATOM 1534 C CA . ALA A 1 205 ? -28.011 -28.315 27.973 1.00 61.34 205 ALA A CA 1
ATOM 1535 C C . ALA A 1 205 ? -29.060 -28.296 29.092 1.00 61.34 205 ALA A C 1
ATOM 1537 O O . ALA A 1 205 ? -28.774 -27.869 30.212 1.00 61.34 205 ALA A O 1
ATOM 1538 N N . GLY A 1 206 ? -30.303 -28.598 28.719 1.00 61.50 206 GLY A N 1
ATOM 1539 C CA . GLY A 1 206 ? -31.379 -28.860 29.665 1.00 61.50 206 GLY A CA 1
ATOM 1540 C C . GLY A 1 206 ? -31.173 -30.216 30.350 1.00 61.50 206 GLY A C 1
ATOM 1541 O O . GLY A 1 206 ? -30.396 -31.018 29.830 1.00 61.50 206 GLY A O 1
ATOM 1542 N N . PRO A 1 207 ? -31.823 -30.407 31.508 1.00 56.97 207 PRO A N 1
ATOM 1543 C CA . PRO A 1 207 ? -31.518 -31.426 32.515 1.00 56.97 207 PRO A CA 1
ATOM 1544 C C . PRO A 1 207 ? -31.670 -32.872 32.038 1.00 56.97 207 PRO A C 1
ATOM 1546 O O . PRO A 1 207 ? -32.530 -33.123 31.164 1.00 56.97 207 PRO A O 1
#

Secondary structure (DSSP, 8-state):
--HHHHHHHHHHHHHHTT------------------------------------HHHHHHHHHHHHHHHHHHHHHHHHT-HHHHHHHHHHHHTT-HHHHHHHHHHHTSS-HHHHHHHHHHHHHHTTT-HHHHHHHS-TTTHHHHSS--TT--HHHHHHHHHHHHHHHHH-HHHHHSHHHHHHHHHHHHHHHHHHHTT-PPP------

Sequence (207 aa):
MTRKSVEALREELRHQGKAACSHGAAISDPFGPLAGSLALCAALWMLPATGAASGADMDDLARRLRQDGAEQVNLQLGAQTQFMASLNQAAADCDPPAVQLAVALSRTRDAKARELHEESLRAAVGACTDLVLSLLTPAEVPRICGSVSGWTVTQTARELRRRIAQLDLEERRQATRHGKACRAAYLHELQTTRVGLRVAPSRKAGP